Protein AF-A0A4Y2QR03-F1 (afdb_monomer)

Mean predicted aligned error: 8.86 Å

Solvent-accessible surface area (backbone atoms only — not comparable to full-atom values): 18048 Å² total; per-residue (Å²): 128,90,83,72,85,79,83,82,81,79,58,95,87,62,90,73,56,50,50,44,99,86,69,44,72,40,66,36,65,48,98,80,51,28,35,44,67,54,70,58,93,66,17,44,51,80,52,75,34,76,50,61,67,59,94,92,48,97,58,51,39,80,43,74,56,70,44,30,41,63,75,53,29,36,47,72,42,30,38,68,84,68,47,80,48,74,57,88,67,50,72,36,32,39,66,85,72,44,73,48,63,54,64,48,97,84,48,32,34,44,71,56,58,38,98,77,64,19,38,60,53,63,43,94,99,45,67,51,78,76,65,39,30,37,64,80,48,30,38,44,67,46,36,40,54,39,78,96,72,74,33,52,23,44,48,79,47,77,93,41,71,42,27,39,58,86,68,46,66,52,72,44,33,41,64,48,29,24,38,52,78,55,92,40,70,53,96,93,35,77,36,54,73,75,30,34,71,79,48,69,37,33,31,22,73,20,28,32,34,37,47,55,52,96,92,36,80,50,71,75,92,86,50,80,66,80,75,60,79,89,40,52,49,21,25,32,56,44,90,91,67,39,68,54,33,31,32,35,80,47,65,47,85,59,80,48,92,35,68,68,44,63,44,47,28,35,38,69,96,52,90,62,71,44,80,44,71,53,81,67,86,56,62,61,55,53,51,49,50,52,49,52,54,51,54,52,50,52,52,52,58,53,66,76,72,111

pLDDT: mean 88.58, std 15.72, range [25.41, 98.62]

Foldseek 3Di:
DPDDDDDPPDPPPDPFDLADPVRWGHAGADPLGFGAFDDDPQWGDWDWTWDDDDPPDPTTDTDTAATAGSQRWGDFTAGSVRAGDDDALDFTAGPVRAGDFGADPQGFGDFHAHPLRWGRQDDDPDGHAAFTAGPQRFGDFTWDADPVLRFIWGDDHPLQATAGSVRQGDFTAARQLWGDWDQDDDPNDGPCCSGPVPHFTAGQQQWGKFAADPQDGDFDDDDPPGDDPVQFQFFWQGPPPGRGITTGPDGDPDHRPDHHGKGWGAGPPHPDIDIDGRDPPCPVVVVVVVVVVVVVVVVVVVVVVD

Structure (mmCIF, N/CA/C/O backbone):
data_AF-A0A4Y2QR03-F1
#
_entry.id   AF-A0A4Y2QR03-F1
#
loop_
_atom_site.group_PDB
_atom_site.id
_atom_site.type_symbol
_atom_site.label_atom_id
_atom_site.label_alt_id
_atom_site.label_comp_id
_atom_site.label_asym_id
_atom_site.label_entity_id
_atom_site.label_seq_id
_atom_site.pdbx_PDB_ins_code
_atom_site.Cartn_x
_atom_site.Cartn_y
_atom_site.Cartn_z
_atom_site.occupancy
_atom_site.B_iso_or_equiv
_atom_site.auth_seq_id
_atom_site.auth_comp_id
_atom_site.auth_asym_id
_atom_site.auth_atom_id
_atom_site.pdbx_PDB_model_num
ATOM 1 N N . LEU A 1 1 ? 26.608 17.554 -20.739 1.00 29.22 1 LEU A N 1
ATOM 2 C CA . LEU A 1 1 ? 27.515 17.661 -21.901 1.00 29.22 1 LEU A CA 1
ATOM 3 C C . LEU A 1 1 ? 26.697 18.060 -23.122 1.00 29.22 1 LEU A C 1
ATOM 5 O O . LEU A 1 1 ? 25.728 17.373 -23.418 1.00 29.22 1 LEU A O 1
ATOM 9 N N . LYS A 1 2 ? 27.042 19.163 -23.801 1.00 25.41 2 LYS A N 1
ATOM 10 C CA . LYS A 1 2 ? 26.600 19.385 -25.186 1.00 25.41 2 LYS A CA 1
ATOM 11 C C . LYS A 1 2 ? 27.275 18.304 -26.027 1.00 25.41 2 LYS A C 1
ATOM 13 O O . LYS A 1 2 ? 28.499 18.276 -26.083 1.00 25.41 2 LYS A O 1
ATOM 18 N N . VAL A 1 3 ? 26.496 17.385 -26.586 1.00 28.58 3 VAL A N 1
ATOM 19 C CA . VAL A 1 3 ? 27.012 16.393 -27.530 1.00 28.58 3 VAL A CA 1
ATOM 20 C C . VAL A 1 3 ? 26.896 17.017 -28.910 1.00 28.58 3 VAL A C 1
ATOM 22 O O . VAL A 1 3 ? 25.830 17.006 -29.523 1.00 28.58 3 VAL A O 1
ATOM 25 N N . ASP A 1 4 ? 27.995 17.634 -29.335 1.00 29.59 4 ASP A N 1
ATOM 26 C CA . ASP A 1 4 ? 28.210 17.990 -30.727 1.00 29.59 4 ASP A CA 1
ATOM 27 C C . ASP A 1 4 ? 28.240 16.725 -31.593 1.00 29.59 4 ASP A C 1
ATOM 29 O O . ASP A 1 4 ? 28.554 15.618 -31.151 1.00 29.59 4 ASP A O 1
ATOM 33 N N . ASN A 1 5 ? 27.838 16.929 -32.841 1.00 39.22 5 ASN A N 1
ATOM 34 C CA . ASN A 1 5 ? 27.628 15.935 -33.875 1.00 39.22 5 ASN A CA 1
ATOM 35 C C . ASN A 1 5 ? 28.715 14.845 -33.945 1.00 39.22 5 ASN A C 1
ATOM 37 O O . ASN A 1 5 ? 29.879 15.125 -34.205 1.00 39.22 5 ASN A O 1
ATOM 41 N N . ASN A 1 6 ? 28.241 13.597 -33.890 1.00 40.25 6 ASN A N 1
ATOM 42 C CA . ASN A 1 6 ? 28.820 12.427 -34.549 1.00 40.25 6 ASN A CA 1
ATOM 43 C C . ASN A 1 6 ? 30.172 11.901 -34.012 1.00 40.25 6 ASN A C 1
ATOM 45 O O . ASN A 1 6 ? 31.227 12.258 -34.534 1.00 40.25 6 ASN A O 1
ATOM 49 N N . PRO A 1 7 ? 30.163 10.898 -33.115 1.00 32.97 7 PRO A N 1
ATOM 50 C CA . PRO A 1 7 ? 31.187 9.874 -33.106 1.00 32.97 7 PRO A CA 1
ATOM 51 C C . PRO A 1 7 ? 30.660 8.663 -33.880 1.00 32.97 7 PRO A C 1
ATOM 53 O O . PRO A 1 7 ? 29.835 7.886 -33.397 1.00 32.97 7 PRO A O 1
ATOM 56 N N . SER A 1 8 ? 31.161 8.486 -35.101 1.00 32.72 8 SER A N 1
ATOM 57 C CA . SER A 1 8 ? 31.119 7.194 -35.772 1.00 32.72 8 SER A CA 1
ATOM 58 C C . SER A 1 8 ? 31.968 6.209 -34.964 1.00 32.72 8 SER A C 1
ATOM 60 O O . SER A 1 8 ? 33.179 6.110 -35.169 1.00 32.72 8 SER A O 1
ATOM 62 N N . VAL A 1 9 ? 31.344 5.488 -34.033 1.00 32.97 9 VAL A N 1
ATOM 63 C CA . VAL A 1 9 ? 31.950 4.300 -33.429 1.00 32.97 9 VAL A CA 1
ATOM 64 C C . VAL A 1 9 ? 31.977 3.239 -34.524 1.00 32.97 9 VAL A C 1
ATOM 66 O O . VAL A 1 9 ? 30.963 2.644 -34.881 1.00 32.97 9 VAL A O 1
ATOM 69 N N . THR A 1 10 ? 33.137 3.105 -35.157 1.00 31.66 10 THR A N 1
ATOM 70 C CA . THR A 1 10 ? 33.392 2.146 -36.227 1.00 31.66 10 THR A CA 1
ATOM 71 C C . THR A 1 10 ? 33.944 0.866 -35.614 1.00 31.66 10 THR A C 1
ATOM 73 O O . THR A 1 10 ? 35.150 0.701 -35.490 1.00 31.66 10 THR A O 1
ATOM 76 N N . ASP A 1 11 ? 33.045 -0.057 -35.270 1.00 33.16 11 ASP A N 1
ATOM 77 C CA . ASP A 1 11 ? 33.346 -1.485 -35.359 1.00 33.16 11 ASP A CA 1
ATOM 78 C C . ASP A 1 11 ? 32.823 -1.978 -36.719 1.00 33.16 11 ASP A C 1
ATOM 80 O O . ASP A 1 11 ? 31.629 -1.919 -37.031 1.00 33.16 11 ASP A O 1
ATOM 84 N N . SER A 1 12 ? 33.742 -2.355 -37.604 1.00 35.22 12 SER A N 1
ATOM 85 C CA . SER A 1 12 ? 33.542 -2.464 -39.056 1.00 35.22 12 SER A CA 1
ATOM 86 C C . SER A 1 12 ? 32.789 -3.721 -39.514 1.00 35.22 12 SER A C 1
ATOM 88 O O . SER A 1 12 ? 32.805 -4.045 -40.702 1.00 35.22 12 SER A O 1
ATOM 90 N N . LYS A 1 13 ? 32.078 -4.412 -38.611 1.00 34.03 13 LYS A N 1
ATOM 91 C CA . LYS A 1 13 ? 31.248 -5.585 -38.947 1.00 34.03 13 LYS A CA 1
ATOM 92 C C . LYS A 1 13 ? 29.775 -5.505 -38.545 1.00 34.03 13 LYS A C 1
ATOM 94 O O . LYS A 1 13 ? 29.028 -6.407 -38.901 1.00 34.03 13 LYS A O 1
ATOM 99 N N . ASN A 1 14 ? 29.324 -4.431 -37.898 1.00 38.53 14 ASN A N 1
ATOM 100 C CA . ASN A 1 14 ? 27.899 -4.208 -37.642 1.00 38.53 14 ASN A CA 1
ATOM 101 C C . ASN A 1 14 ? 27.627 -2.704 -37.498 1.00 38.53 14 ASN A C 1
ATOM 103 O O . ASN A 1 14 ? 27.714 -2.149 -36.406 1.00 38.53 14 ASN A O 1
ATOM 107 N N . LYS A 1 15 ? 27.287 -2.018 -38.600 1.00 44.84 15 LYS A N 1
ATOM 108 C CA . LYS A 1 15 ? 26.722 -0.659 -38.525 1.00 44.84 15 LYS A CA 1
ATOM 109 C C . LYS A 1 15 ? 25.324 -0.756 -37.913 1.00 44.84 15 LYS A C 1
ATOM 111 O O . LYS A 1 15 ? 24.338 -0.917 -38.624 1.00 44.84 15 LYS A O 1
ATOM 116 N N . GLN A 1 16 ? 25.252 -0.696 -36.591 1.00 59.12 16 GLN A N 1
ATOM 117 C CA . GLN A 1 16 ? 23.996 -0.669 -35.852 1.00 59.12 16 GLN A CA 1
ATOM 118 C C . GLN A 1 16 ? 23.416 0.744 -35.965 1.00 59.12 16 GLN A C 1
ATOM 120 O O . GLN A 1 16 ? 23.940 1.693 -35.383 1.00 59.12 16 GLN A O 1
ATOM 125 N N . SER A 1 17 ? 22.379 0.908 -36.788 1.00 62.09 17 SER A N 1
ATOM 126 C CA . SER A 1 17 ? 21.668 2.183 -36.896 1.00 62.09 17 SER A CA 1
ATOM 127 C C . SER A 1 17 ? 20.813 2.385 -35.648 1.00 62.09 17 SER A C 1
ATOM 129 O O . SER A 1 17 ? 19.925 1.586 -35.374 1.00 62.09 17 SER A O 1
ATOM 131 N N . VAL A 1 18 ? 21.048 3.477 -34.919 1.00 74.69 18 VAL A N 1
ATOM 132 C CA . VAL A 1 18 ? 20.146 3.977 -33.861 1.00 74.69 18 VAL A CA 1
ATOM 133 C C . VAL A 1 18 ? 18.965 4.766 -34.429 1.00 74.69 18 VAL A C 1
ATOM 135 O O . VAL A 1 18 ? 18.239 5.408 -33.680 1.00 74.69 18 VAL A O 1
ATOM 138 N N . TYR A 1 19 ? 18.785 4.762 -35.751 1.00 78.00 19 TYR A N 1
ATOM 139 C CA . TYR A 1 19 ? 17.659 5.385 -36.436 1.00 78.00 19 TYR A CA 1
ATOM 140 C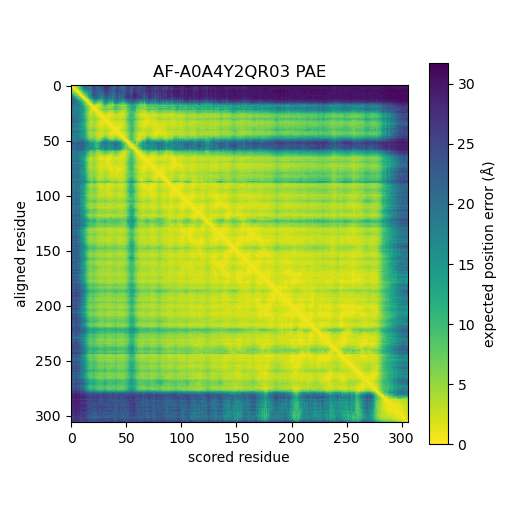 C . TYR A 1 19 ? 16.815 4.317 -37.124 1.00 78.00 19 TYR A C 1
ATOM 142 O O . TYR A 1 19 ? 17.350 3.484 -37.863 1.00 78.00 19 TYR A O 1
ATOM 150 N N . GLY A 1 20 ? 15.509 4.358 -36.869 1.00 70.88 20 GLY A N 1
ATOM 151 C CA . GLY A 1 20 ? 14.521 3.508 -37.518 1.00 70.88 20 GLY A CA 1
ATOM 152 C C . GLY A 1 20 ? 14.208 3.969 -38.947 1.00 70.88 20 GLY A C 1
ATOM 153 O O . GLY A 1 20 ? 14.695 5.015 -39.387 1.00 70.88 20 GLY A O 1
ATOM 154 N N . PRO A 1 21 ? 13.368 3.218 -39.684 1.00 73.56 21 PRO A N 1
ATOM 155 C CA . PRO A 1 21 ? 12.983 3.551 -41.059 1.00 73.56 21 PRO A CA 1
ATOM 156 C C . PRO A 1 21 ? 12.288 4.912 -41.207 1.00 73.56 21 PRO A C 1
ATOM 158 O O . PRO A 1 21 ? 12.338 5.515 -42.274 1.00 73.56 21 PRO A O 1
ATOM 161 N N . ASP A 1 22 ? 11.658 5.410 -40.141 1.00 73.50 22 ASP A N 1
ATOM 162 C CA . ASP A 1 22 ? 11.019 6.728 -40.091 1.00 73.50 22 ASP A CA 1
ATOM 163 C C . ASP A 1 22 ? 11.998 7.868 -39.742 1.00 73.50 22 ASP A C 1
ATOM 165 O O . ASP A 1 22 ? 11.583 9.010 -39.542 1.00 73.50 22 ASP A O 1
ATOM 169 N N . GLY A 1 23 ? 13.297 7.564 -39.644 1.00 75.25 23 GLY A N 1
ATOM 170 C CA . GLY A 1 23 ? 14.347 8.512 -39.286 1.00 75.25 23 GLY A CA 1
ATOM 171 C C . GLY A 1 23 ? 14.363 8.900 -37.806 1.00 75.25 23 GLY A C 1
ATOM 172 O O . GLY A 1 23 ? 15.161 9.757 -37.421 1.00 75.25 23 GLY A O 1
ATOM 173 N N . LYS A 1 24 ? 13.521 8.297 -36.954 1.00 78.50 24 LYS A N 1
ATOM 174 C CA . LYS A 1 24 ? 13.534 8.559 -35.511 1.00 78.50 24 LYS A CA 1
ATOM 175 C C . LYS A 1 24 ? 14.529 7.670 -34.795 1.00 78.50 24 LYS A C 1
ATOM 177 O O . LYS A 1 24 ? 14.832 6.559 -35.223 1.00 78.50 24 LYS A O 1
ATOM 182 N N . ARG A 1 25 ? 15.016 8.167 -33.658 1.00 81.62 25 ARG A N 1
ATOM 183 C CA . ARG A 1 25 ? 15.886 7.390 -32.782 1.00 81.62 25 ARG A CA 1
ATOM 184 C C . ARG A 1 25 ? 15.143 6.174 -32.234 1.00 81.62 25 ARG A C 1
ATOM 186 O O . ARG A 1 25 ? 14.069 6.321 -31.656 1.00 81.62 25 ARG A O 1
ATOM 193 N N . THR A 1 26 ? 15.740 5.000 -32.384 1.00 86.12 26 THR A N 1
ATOM 194 C CA . THR A 1 26 ? 15.226 3.730 -31.871 1.00 86.12 26 THR A CA 1
ATOM 195 C C . THR A 1 26 ? 16.370 2.861 -31.362 1.00 86.12 26 THR A C 1
ATOM 197 O O . THR A 1 26 ? 17.526 3.061 -31.744 1.00 86.12 26 THR A O 1
ATOM 200 N N . TYR A 1 27 ? 16.058 1.906 -30.486 1.00 91.25 27 TYR A N 1
ATOM 201 C CA . TYR A 1 27 ? 17.036 0.894 -30.113 1.00 91.25 27 TYR A CA 1
ATOM 202 C C . TYR A 1 27 ? 17.358 0.014 -31.327 1.00 91.25 27 TYR A C 1
ATOM 204 O O . TYR A 1 27 ? 16.459 -0.284 -32.120 1.00 91.25 27 TYR A O 1
ATOM 212 N N . PRO A 1 28 ? 18.619 -0.414 -31.489 1.00 91.25 28 PRO A N 1
ATOM 213 C CA . PRO A 1 28 ? 18.965 -1.429 -32.470 1.00 91.25 28 PRO A CA 1
ATOM 214 C C . PRO A 1 28 ? 18.156 -2.715 -32.259 1.00 91.25 28 PRO A C 1
ATOM 216 O O . PRO A 1 28 ? 17.825 -3.067 -31.127 1.00 91.25 28 PRO A O 1
ATOM 219 N N . GLN A 1 29 ? 17.879 -3.427 -33.352 1.00 91.88 29 GLN A N 1
ATOM 220 C CA . GLN A 1 29 ? 17.079 -4.651 -33.350 1.00 91.88 29 GLN A CA 1
ATOM 221 C C . GLN A 1 29 ? 17.886 -5.855 -33.831 1.00 91.88 29 GLN A C 1
ATOM 223 O O . GLN A 1 29 ? 18.712 -5.757 -34.743 1.00 91.88 29 GLN A O 1
ATOM 228 N N . LYS A 1 30 ? 17.634 -7.010 -33.219 1.00 90.44 30 LYS A N 1
ATOM 229 C CA . LYS A 1 30 ? 18.114 -8.317 -33.679 1.00 90.44 30 LYS A CA 1
ATOM 230 C C . LYS A 1 30 ? 17.241 -8.830 -34.829 1.00 90.44 30 LYS A C 1
ATOM 232 O O . LYS A 1 30 ? 16.147 -8.332 -35.078 1.00 90.44 30 LYS A O 1
ATOM 237 N N . SER A 1 31 ? 17.693 -9.887 -35.507 1.00 91.56 31 SER A N 1
ATOM 238 C CA . SER A 1 31 ? 16.947 -10.514 -36.612 1.00 91.56 31 SER A CA 1
ATOM 239 C C . SER A 1 31 ? 15.593 -11.103 -36.205 1.00 91.56 31 SER A C 1
ATOM 241 O O . SER A 1 31 ? 14.731 -11.278 -37.060 1.00 91.56 31 SER A O 1
ATOM 243 N N . ASN A 1 32 ? 15.403 -11.413 -34.921 1.00 90.62 32 ASN A N 1
ATOM 244 C CA . ASN A 1 32 ? 14.138 -11.894 -34.369 1.00 90.62 32 ASN A CA 1
ATOM 245 C C . ASN A 1 32 ? 13.180 -10.761 -33.957 1.00 90.62 32 ASN A C 1
ATOM 247 O O . ASN A 1 32 ? 12.082 -11.063 -33.507 1.00 90.62 32 ASN A O 1
ATOM 251 N N . GLY A 1 33 ? 13.577 -9.493 -34.107 1.00 91.44 33 GLY A N 1
ATOM 252 C CA . GLY A 1 33 ? 12.765 -8.328 -33.751 1.00 91.44 33 GLY A CA 1
ATOM 253 C C . GLY A 1 33 ? 13.016 -7.764 -32.351 1.00 91.44 33 GLY A C 1
ATOM 254 O O . GLY A 1 33 ? 12.543 -6.667 -32.077 1.00 91.44 33 GLY A O 1
ATOM 255 N N . ASP A 1 34 ? 13.789 -8.443 -31.495 1.00 93.88 34 ASP A N 1
ATOM 256 C CA . ASP A 1 34 ? 14.112 -7.914 -30.166 1.00 93.88 34 ASP A CA 1
ATOM 257 C C . ASP A 1 34 ? 14.961 -6.647 -30.285 1.00 93.88 34 ASP A C 1
ATOM 259 O O . ASP A 1 34 ? 16.031 -6.659 -30.909 1.00 93.88 34 ASP A O 1
ATOM 263 N N . GLU A 1 35 ? 14.541 -5.580 -29.617 1.00 94.88 35 GLU A N 1
ATOM 264 C CA . GLU A 1 35 ? 15.412 -4.452 -29.336 1.00 94.88 35 GLU A CA 1
ATOM 265 C C . GLU A 1 35 ? 16.472 -4.843 -28.298 1.00 94.88 35 GLU A C 1
ATOM 267 O O . GLU A 1 35 ? 16.310 -5.774 -27.505 1.00 94.88 35 GLU A O 1
ATOM 272 N N . TYR A 1 36 ? 17.589 -4.124 -28.285 1.00 93.69 36 TYR A N 1
ATOM 273 C CA . TYR A 1 36 ? 18.582 -4.258 -27.226 1.00 93.69 36 TYR A CA 1
ATOM 274 C C . TYR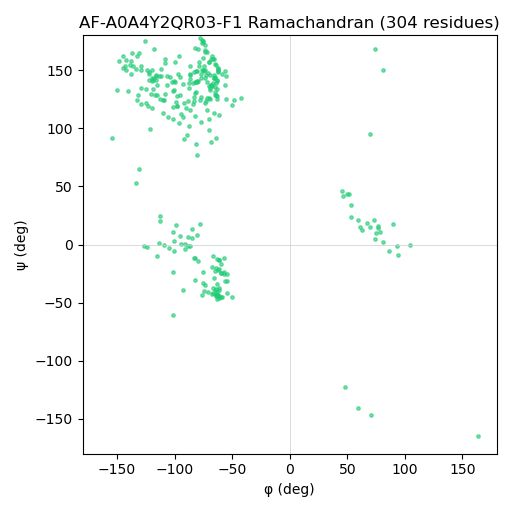 A 1 36 ? 19.241 -2.925 -26.898 1.00 93.69 36 TYR A C 1
ATOM 276 O O . TYR A 1 36 ? 19.367 -2.028 -27.735 1.00 93.69 36 TYR A O 1
ATOM 284 N N . TYR A 1 37 ? 19.683 -2.810 -25.649 1.00 94.38 37 TYR A N 1
ATOM 285 C CA . TYR A 1 37 ? 20.436 -1.657 -25.191 1.00 94.38 37 TYR A CA 1
ATOM 286 C C . TYR A 1 37 ? 21.831 -1.640 -25.810 1.00 94.38 37 TYR A C 1
ATOM 288 O O . TYR A 1 37 ? 22.530 -2.654 -25.854 1.00 94.38 37 TYR A O 1
ATOM 296 N N . LEU A 1 38 ? 22.257 -0.460 -26.256 1.00 92.44 38 LEU A N 1
ATOM 297 C CA . LEU A 1 38 ? 23.672 -0.217 -26.499 1.00 92.44 38 LEU A CA 1
ATOM 298 C C . LEU A 1 38 ? 24.407 -0.189 -25.164 1.00 92.44 38 LEU A C 1
ATOM 300 O O . LEU A 1 38 ? 23.862 0.303 -24.175 1.00 92.44 38 LEU A O 1
ATOM 304 N N . GLN A 1 39 ? 25.647 -0.671 -25.162 1.00 92.44 39 GLN A N 1
ATOM 305 C CA . GLN A 1 39 ? 26.481 -0.674 -23.970 1.00 92.44 39 GLN A CA 1
ATOM 306 C C . GLN A 1 39 ? 27.581 0.378 -24.044 1.00 92.44 39 GLN A C 1
ATOM 308 O O . GLN A 1 39 ? 28.247 0.528 -25.069 1.00 92.44 39 GLN A O 1
ATOM 313 N N . PHE A 1 40 ? 27.791 1.082 -22.937 1.00 91.88 40 PHE A N 1
ATOM 314 C CA . PHE A 1 40 ? 28.909 1.994 -22.738 1.00 91.88 40 PHE A CA 1
ATOM 315 C C . PHE A 1 40 ? 29.526 1.714 -21.369 1.00 91.88 40 PHE A C 1
ATOM 317 O O . PHE A 1 40 ? 28.816 1.696 -20.370 1.00 91.88 40 PHE A O 1
ATOM 324 N N . GLU A 1 41 ? 30.831 1.431 -21.337 1.00 93.06 41 GLU A N 1
ATOM 325 C CA . GLU A 1 41 ? 31.556 1.061 -20.106 1.00 93.06 41 GLU A CA 1
ATOM 326 C C . GLU A 1 41 ? 30.910 -0.107 -19.330 1.00 93.06 41 GLU A C 1
ATOM 328 O O . GLU A 1 41 ? 30.962 -0.183 -18.106 1.00 93.06 41 GLU A O 1
ATOM 333 N N . GLY A 1 42 ? 30.307 -1.049 -20.064 1.00 90.94 42 GLY A N 1
ATOM 334 C CA . GLY A 1 42 ? 29.627 -2.213 -19.492 1.00 90.94 42 GLY A CA 1
ATOM 335 C C . GLY A 1 42 ? 28.210 -1.940 -18.985 1.00 90.94 42 GLY A C 1
ATOM 336 O O . GLY A 1 42 ? 27.582 -2.861 -18.475 1.00 90.94 42 GLY A O 1
ATOM 337 N N . GLU A 1 43 ? 27.688 -0.722 -19.140 1.00 94.62 43 GLU A N 1
ATOM 338 C CA . GLU A 1 43 ? 26.312 -0.382 -18.776 1.00 94.62 43 GLU A CA 1
ATOM 339 C C . GLU A 1 43 ? 25.400 -0.272 -19.988 1.00 94.62 43 GLU A C 1
ATOM 341 O O . GLU A 1 43 ? 25.782 0.298 -21.009 1.00 94.62 43 GLU A O 1
ATOM 346 N N . ASP A 1 44 ? 24.150 -0.691 -19.827 1.00 95.06 44 ASP A N 1
ATOM 347 C CA . ASP A 1 44 ? 23.094 -0.422 -20.790 1.00 95.06 44 ASP A CA 1
ATOM 348 C C . ASP A 1 44 ? 22.729 1.077 -20.784 1.00 95.06 44 ASP A C 1
ATOM 350 O O . ASP A 1 44 ? 22.521 1.711 -19.733 1.00 95.06 44 ASP A O 1
ATOM 354 N N . VAL A 1 45 ? 22.644 1.650 -21.986 1.00 91.44 45 VAL A N 1
ATOM 355 C CA . VAL A 1 45 ? 22.348 3.064 -22.230 1.00 91.44 45 VAL A CA 1
ATOM 356 C C . VAL A 1 45 ? 20.867 3.243 -22.547 1.00 91.44 45 VAL A C 1
ATOM 358 O O . VAL A 1 45 ? 20.369 2.737 -23.552 1.00 91.44 45 VAL A O 1
ATOM 361 N N . ILE A 1 46 ? 20.176 4.025 -21.716 1.00 91.50 46 ILE A N 1
ATOM 362 C CA . ILE A 1 46 ? 18.787 4.428 -21.963 1.00 91.50 46 ILE A CA 1
ATOM 363 C C . ILE A 1 46 ? 18.748 5.406 -23.137 1.00 91.50 46 ILE A C 1
ATOM 365 O O . ILE A 1 46 ? 19.405 6.448 -23.125 1.00 91.50 46 ILE A O 1
ATOM 369 N N . LEU A 1 47 ? 17.933 5.084 -24.136 1.00 87.25 47 LEU A N 1
ATOM 370 C CA . LEU A 1 47 ? 17.675 5.932 -25.283 1.00 87.25 47 LEU A CA 1
ATOM 371 C C . LEU A 1 47 ? 16.807 7.127 -24.887 1.00 87.25 47 LEU A C 1
ATOM 373 O O . LEU A 1 47 ? 15.677 6.985 -24.415 1.00 87.25 47 LEU A O 1
ATOM 377 N N . GLU A 1 48 ? 17.330 8.316 -25.167 1.00 86.06 48 GLU A N 1
ATOM 378 C CA . GLU A 1 48 ? 16.586 9.567 -25.118 1.00 86.06 48 GLU A CA 1
ATOM 379 C C . GLU A 1 48 ? 16.126 9.935 -26.534 1.00 86.06 48 GLU A C 1
ATOM 381 O O . GLU A 1 48 ? 16.929 10.132 -27.457 1.00 86.06 48 GLU A O 1
ATOM 386 N N . THR A 1 49 ? 14.812 10.018 -26.701 1.00 75.38 49 THR A N 1
ATOM 387 C CA . THR A 1 49 ? 14.152 10.459 -27.930 1.00 75.38 49 THR A CA 1
ATOM 388 C C . THR A 1 49 ? 13.544 11.843 -27.723 1.00 75.38 49 THR A C 1
ATOM 390 O O . THR A 1 49 ? 13.338 12.284 -26.595 1.00 75.38 49 THR A O 1
ATOM 393 N N . THR A 1 50 ? 13.273 12.560 -28.807 1.00 73.19 50 THR A N 1
ATOM 394 C CA . THR A 1 50 ? 12.571 13.848 -28.769 1.00 73.19 50 THR A CA 1
ATOM 395 C C . THR A 1 50 ? 11.182 13.675 -29.366 1.00 73.19 50 THR A C 1
ATOM 397 O O . THR A 1 50 ? 11.063 13.227 -30.508 1.00 73.19 50 THR A O 1
ATOM 400 N N . GLN A 1 51 ? 10.144 14.039 -28.616 1.00 69.19 51 GLN A N 1
ATOM 401 C CA . GLN A 1 51 ? 8.756 14.040 -29.072 1.00 69.19 51 GLN A CA 1
ATOM 402 C C . GLN A 1 51 ? 8.248 15.487 -29.143 1.00 69.19 51 GLN A C 1
ATOM 404 O O . GLN A 1 51 ? 8.301 16.213 -28.153 1.00 69.19 51 GLN A O 1
ATOM 409 N N . GLY A 1 52 ? 7.745 15.890 -30.315 1.00 57.94 52 GLY A N 1
ATOM 410 C CA . GLY A 1 52 ? 7.237 17.245 -30.567 1.00 57.94 52 GLY A CA 1
ATOM 411 C C . GLY A 1 52 ? 8.325 18.287 -30.874 1.00 57.94 52 GLY A C 1
ATOM 412 O O . GLY A 1 52 ? 9.463 18.177 -30.421 1.00 57.94 52 GLY A O 1
ATOM 413 N N . GLY A 1 53 ? 7.953 19.296 -31.671 1.00 56.38 53 GLY A N 1
ATOM 414 C CA . GLY A 1 53 ? 8.784 20.458 -32.006 1.00 56.38 53 GLY A CA 1
ATOM 415 C C . GLY A 1 53 ? 9.935 20.210 -32.994 1.00 56.38 53 GLY A C 1
ATOM 416 O O . GLY A 1 53 ? 10.294 19.083 -33.326 1.00 56.38 53 GLY A O 1
ATOM 417 N N . VAL A 1 54 ? 10.528 21.307 -33.471 1.00 57.56 54 VAL A N 1
ATOM 418 C CA . VAL A 1 54 ? 11.824 21.306 -34.171 1.00 57.56 54 VAL A CA 1
ATOM 419 C C . VAL A 1 54 ? 12.919 21.426 -33.111 1.00 57.56 54 VAL A C 1
ATOM 421 O O . VAL A 1 54 ? 12.803 22.253 -32.202 1.00 57.56 54 VAL A O 1
ATOM 424 N N . VAL A 1 55 ? 13.979 20.617 -33.211 1.00 53.12 55 VAL A N 1
ATOM 425 C CA . VAL A 1 55 ? 15.135 20.662 -32.296 1.00 53.12 55 VAL A CA 1
ATOM 426 C C . VAL A 1 55 ? 15.646 22.106 -32.179 1.00 53.12 55 VAL A C 1
ATOM 428 O O . VAL A 1 55 ? 16.014 22.711 -33.181 1.00 53.12 55 VAL A O 1
ATOM 431 N N . GLY A 1 56 ? 15.638 22.669 -30.963 1.00 57.31 56 GLY A N 1
ATOM 432 C CA . GLY A 1 56 ? 16.007 24.070 -30.696 1.00 57.31 56 GLY A CA 1
ATOM 433 C C . GLY A 1 56 ? 14.835 25.025 -30.419 1.00 57.31 56 GLY A C 1
ATOM 434 O O . GLY A 1 56 ? 15.065 26.201 -30.144 1.00 57.31 56 GLY A O 1
ATOM 435 N N . THR A 1 57 ? 13.592 24.536 -30.443 1.00 59.47 57 THR A N 1
ATOM 436 C CA . THR A 1 57 ? 12.398 25.278 -29.991 1.00 59.47 57 THR A CA 1
ATOM 437 C C . THR A 1 57 ? 12.026 24.920 -28.544 1.00 59.47 57 THR A C 1
ATOM 439 O O . THR A 1 57 ? 12.477 23.905 -28.016 1.00 59.47 57 THR A O 1
ATOM 442 N N . ARG A 1 58 ? 11.216 25.758 -27.875 1.00 62.91 58 ARG A N 1
ATOM 443 C CA . ARG A 1 58 ? 10.787 25.550 -26.472 1.00 62.91 58 ARG A CA 1
ATOM 444 C C . ARG A 1 58 ? 9.867 24.333 -26.268 1.00 62.91 58 ARG A C 1
ATOM 446 O O . ARG A 1 58 ? 9.653 23.952 -25.124 1.00 62.91 58 ARG A O 1
ATOM 453 N N . ASP A 1 59 ? 9.389 23.710 -27.345 1.00 67.12 59 ASP A N 1
ATOM 454 C CA . ASP A 1 59 ? 8.351 22.669 -27.308 1.00 67.12 59 ASP A CA 1
ATOM 455 C C . ASP A 1 59 ? 8.896 21.235 -27.448 1.00 67.12 59 ASP A C 1
ATOM 457 O O . ASP A 1 59 ? 8.133 20.291 -27.649 1.00 67.12 59 ASP A O 1
ATOM 461 N N . VAL A 1 60 ? 10.219 21.047 -27.368 1.00 69.62 60 VAL A N 1
ATOM 462 C CA . VAL A 1 60 ? 10.837 19.718 -27.490 1.00 69.62 60 VAL A CA 1
ATOM 463 C C . VAL A 1 60 ? 10.784 18.986 -26.151 1.00 69.62 60 VAL A C 1
ATOM 465 O O . VAL A 1 60 ? 11.505 19.333 -25.214 1.00 69.62 60 VAL A O 1
ATOM 468 N N . LYS A 1 61 ? 9.971 17.928 -26.069 1.00 77.31 61 LYS A N 1
ATOM 469 C CA . LYS A 1 61 ? 9.941 17.028 -24.911 1.00 77.31 61 LYS A CA 1
ATOM 470 C C . LYS A 1 61 ? 10.963 15.911 -25.104 1.00 77.31 61 LYS A C 1
ATOM 472 O O . LYS A 1 61 ? 10.900 15.173 -26.088 1.00 77.31 61 LYS A O 1
ATOM 477 N N . ILE A 1 62 ? 11.894 15.765 -24.162 1.00 77.25 62 ILE A N 1
ATOM 478 C CA . ILE A 1 62 ? 12.768 14.587 -24.102 1.00 77.25 62 ILE A CA 1
ATOM 479 C C . ILE A 1 62 ? 11.963 13.436 -23.500 1.00 77.25 62 ILE A C 1
ATOM 481 O O . ILE A 1 62 ? 11.408 13.562 -22.409 1.00 77.25 62 ILE A O 1
ATOM 485 N N . VAL A 1 63 ? 11.899 12.322 -24.219 1.00 82.88 63 VAL A N 1
ATOM 486 C CA . VAL A 1 63 ? 11.194 11.107 -23.821 1.00 82.88 63 VAL A CA 1
ATOM 487 C C . VAL A 1 63 ? 12.197 9.970 -23.747 1.00 82.88 63 VAL A C 1
ATOM 489 O O . VAL A 1 63 ? 12.827 9.598 -24.741 1.00 82.88 63 VAL A O 1
ATOM 492 N N . LYS A 1 64 ? 12.343 9.429 -22.544 1.00 89.38 64 LYS A N 1
ATOM 493 C CA . LYS A 1 64 ? 13.089 8.202 -22.278 1.00 89.38 64 LYS A CA 1
ATOM 494 C C . LYS A 1 64 ? 12.134 7.032 -22.454 1.00 89.38 64 LYS A C 1
ATOM 496 O O . LYS A 1 64 ? 10.990 7.129 -22.020 1.00 89.38 64 LYS A O 1
ATOM 501 N N . ARG A 1 65 ? 12.594 5.944 -23.066 1.00 90.12 65 ARG A N 1
ATOM 502 C CA . ARG A 1 65 ? 11.817 4.700 -23.149 1.00 90.12 65 ARG A CA 1
ATOM 503 C C . ARG A 1 65 ? 12.701 3.490 -22.921 1.00 90.12 65 ARG A C 1
ATOM 505 O O . ARG A 1 65 ? 13.901 3.548 -23.198 1.00 90.12 65 ARG A O 1
ATOM 512 N N . TYR A 1 66 ? 12.107 2.401 -22.464 1.00 95.00 66 TYR A N 1
ATOM 513 C CA . TYR A 1 66 ? 12.784 1.117 -22.379 1.00 95.00 66 TYR A CA 1
ATOM 514 C C . TYR A 1 66 ? 12.837 0.432 -23.754 1.00 95.00 66 TYR A C 1
ATOM 516 O O . TYR A 1 66 ? 12.086 0.781 -24.674 1.00 95.00 66 TYR A O 1
ATOM 524 N N . ALA A 1 67 ? 13.800 -0.474 -23.917 1.00 95.12 67 ALA A N 1
ATOM 525 C CA . ALA A 1 67 ? 13.880 -1.374 -25.060 1.00 95.12 67 ALA A CA 1
ATOM 526 C C . ALA A 1 67 ? 12.812 -2.467 -24.932 1.00 95.12 67 ALA A C 1
ATOM 528 O O . ALA A 1 67 ? 12.441 -2.835 -23.815 1.00 95.12 67 ALA A O 1
ATOM 529 N N . LYS A 1 68 ? 12.337 -2.969 -26.072 1.00 96.31 68 LYS A N 1
ATOM 530 C CA . LYS A 1 68 ? 11.271 -3.968 -26.164 1.00 96.31 68 LYS A CA 1
ATOM 531 C C . LYS A 1 68 ? 11.720 -5.287 -26.776 1.00 96.31 68 LYS A C 1
ATOM 533 O O . LYS A 1 68 ? 12.555 -5.307 -27.675 1.00 96.31 68 LYS A O 1
ATOM 538 N N . ASP A 1 69 ? 11.153 -6.392 -26.316 1.00 96.31 69 ASP A N 1
ATOM 539 C CA . ASP A 1 69 ? 11.292 -7.680 -26.994 1.00 96.31 69 ASP A CA 1
ATOM 540 C C . ASP A 1 69 ? 10.395 -7.760 -28.247 1.00 96.31 69 ASP A C 1
ATOM 542 O O . ASP A 1 69 ? 9.578 -6.877 -28.521 1.00 96.31 69 ASP A O 1
ATOM 546 N N . ALA A 1 70 ? 10.529 -8.832 -29.028 1.00 95.69 70 ALA A N 1
ATOM 547 C CA . ALA A 1 70 ? 9.709 -9.069 -30.217 1.00 95.69 70 ALA A CA 1
ATOM 548 C C . ALA A 1 70 ? 8.204 -9.245 -29.920 1.00 95.69 70 ALA A C 1
ATOM 550 O O . ALA A 1 70 ? 7.392 -9.241 -30.845 1.00 95.69 70 ALA A O 1
ATOM 551 N N . SER A 1 71 ? 7.831 -9.421 -28.649 1.00 96.69 71 SER A N 1
ATOM 552 C CA . SER A 1 71 ? 6.443 -9.482 -28.186 1.00 96.69 71 SER A CA 1
ATOM 553 C C . SER A 1 71 ? 5.934 -8.129 -27.676 1.00 96.69 71 SER A C 1
ATOM 555 O O . SER A 1 71 ? 4.824 -8.083 -27.165 1.00 96.69 71 SER A O 1
ATOM 557 N N . ASP A 1 72 ? 6.702 -7.046 -27.842 1.00 96.06 72 ASP A N 1
ATOM 558 C CA . ASP A 1 72 ? 6.415 -5.677 -27.387 1.00 96.06 72 ASP A CA 1
ATOM 559 C C . ASP A 1 72 ? 6.464 -5.474 -25.859 1.00 96.06 72 ASP A C 1
ATOM 561 O O . ASP A 1 72 ? 6.021 -4.436 -25.368 1.00 96.06 72 ASP A O 1
ATOM 565 N N . ASN A 1 73 ? 7.041 -6.410 -25.094 1.00 96.69 73 ASN A N 1
ATOM 566 C CA . ASN A 1 73 ? 7.276 -6.198 -23.664 1.00 96.69 73 ASN A CA 1
ATOM 567 C C . ASN A 1 73 ? 8.552 -5.384 -23.457 1.00 96.69 73 ASN A C 1
ATOM 569 O O . ASN A 1 73 ? 9.612 -5.716 -23.992 1.00 96.69 73 ASN A O 1
ATOM 573 N N . GLU A 1 74 ? 8.476 -4.345 -22.636 1.00 96.00 74 GLU A N 1
ATOM 574 C CA . GLU A 1 74 ? 9.642 -3.586 -22.213 1.00 96.00 74 GLU A CA 1
ATOM 575 C C . GLU A 1 74 ? 10.466 -4.352 -21.174 1.00 96.00 74 GLU A C 1
ATOM 577 O O . GLU A 1 74 ? 9.944 -5.115 -20.364 1.00 96.00 74 GLU A O 1
ATOM 582 N N . PHE A 1 75 ? 11.774 -4.114 -21.147 1.00 95.88 75 PHE A N 1
ATOM 583 C CA . PHE A 1 75 ? 12.646 -4.696 -20.131 1.00 95.88 75 PHE A CA 1
ATOM 584 C C . PHE A 1 75 ? 13.655 -3.683 -19.606 1.00 95.88 75 PHE A C 1
ATOM 586 O O . PHE A 1 75 ? 14.130 -2.810 -20.332 1.00 95.88 75 PHE A O 1
ATOM 593 N N . TYR A 1 76 ? 14.003 -3.800 -18.325 1.00 96.38 76 TYR A N 1
ATOM 594 C CA . TYR A 1 76 ? 14.904 -2.858 -17.671 1.00 96.38 76 TYR A CA 1
ATOM 595 C C . TYR A 1 76 ? 16.347 -2.950 -18.207 1.00 96.38 76 TYR A C 1
ATOM 597 O O . TYR A 1 76 ? 16.865 -4.060 -18.372 1.00 96.38 76 TYR A O 1
ATOM 605 N N . PRO A 1 77 ? 17.023 -1.807 -18.433 1.00 95.69 77 PRO A N 1
ATOM 606 C CA . PRO A 1 77 ? 18.456 -1.760 -18.699 1.00 95.69 77 PRO A CA 1
ATOM 607 C C . PRO A 1 77 ? 19.234 -2.196 -17.462 1.00 95.69 77 PRO A C 1
ATOM 609 O O . PRO A 1 77 ? 18.725 -2.124 -16.346 1.00 95.69 77 PRO A O 1
ATOM 612 N N . LYS A 1 78 ? 20.485 -2.609 -17.641 1.00 94.81 78 LYS A N 1
ATOM 613 C CA . LYS A 1 78 ? 21.380 -3.027 -16.560 1.00 94.81 78 LYS A CA 1
ATOM 614 C C . LYS A 1 78 ? 22.567 -2.082 -16.368 1.00 94.81 78 LYS A C 1
ATOM 616 O O . LYS A 1 78 ? 23.092 -1.515 -17.322 1.00 94.81 78 LYS A O 1
ATOM 621 N N . ASP A 1 79 ? 22.996 -1.905 -15.122 1.00 93.31 79 ASP A N 1
ATOM 622 C CA . ASP A 1 79 ? 24.277 -1.271 -14.789 1.00 93.31 79 ASP A CA 1
ATOM 623 C C . ASP A 1 79 ? 25.462 -2.218 -15.062 1.00 93.31 79 ASP A C 1
ATOM 625 O O . ASP A 1 79 ? 25.276 -3.396 -15.376 1.00 93.31 79 ASP A O 1
ATOM 629 N N . ALA A 1 80 ? 26.696 -1.729 -14.891 1.00 93.62 80 ALA A N 1
ATOM 630 C CA . ALA A 1 80 ? 27.915 -2.522 -15.102 1.00 93.62 80 ALA A CA 1
ATOM 631 C C . ALA A 1 80 ? 28.031 -3.744 -14.169 1.00 93.62 80 ALA A C 1
ATOM 633 O O . ALA A 1 80 ? 28.866 -4.624 -14.375 1.00 93.62 80 ALA A O 1
ATOM 634 N N . ARG A 1 81 ? 27.209 -3.805 -13.116 1.00 91.62 81 ARG A N 1
ATOM 635 C CA . ARG A 1 81 ? 27.133 -4.908 -12.149 1.00 91.62 81 ARG A CA 1
ATOM 636 C C . ARG A 1 81 ? 25.945 -5.836 -12.429 1.00 91.62 81 ARG A C 1
ATOM 638 O O . ARG A 1 81 ? 25.723 -6.781 -11.667 1.00 91.62 81 ARG A O 1
ATOM 645 N N . GLY A 1 82 ? 25.193 -5.583 -13.499 1.00 89.25 82 GLY A N 1
ATOM 646 C CA . GLY A 1 82 ? 24.023 -6.349 -13.903 1.00 89.25 82 GLY A CA 1
ATOM 647 C C . GLY A 1 82 ? 22.749 -6.044 -13.111 1.00 89.25 82 GLY A C 1
ATOM 648 O O . GLY A 1 82 ? 21.791 -6.807 -13.237 1.00 89.25 82 GLY A O 1
ATOM 649 N N . ASN A 1 83 ? 22.714 -4.991 -12.288 1.00 89.56 83 ASN A N 1
ATOM 650 C CA . ASN A 1 83 ? 21.500 -4.586 -11.576 1.00 89.56 83 ASN A CA 1
ATOM 651 C C . ASN A 1 83 ? 20.596 -3.757 -12.497 1.00 89.56 83 ASN A C 1
ATOM 653 O O . ASN A 1 83 ? 21.116 -3.029 -13.343 1.00 89.56 83 ASN A O 1
ATOM 657 N N . PRO A 1 84 ? 19.267 -3.810 -12.328 1.00 91.06 84 PRO A N 1
ATOM 658 C CA . PRO A 1 84 ? 18.375 -3.023 -13.160 1.00 91.06 84 PRO A CA 1
ATOM 659 C C . PRO A 1 84 ? 18.543 -1.515 -12.903 1.00 91.06 84 PRO A C 1
ATOM 661 O O . PRO A 1 84 ? 18.685 -1.067 -11.764 1.00 91.06 84 PRO A O 1
ATOM 664 N N . LYS A 1 85 ? 18.512 -0.739 -13.986 1.00 92.19 85 LYS A N 1
ATOM 665 C CA . LYS A 1 85 ? 18.497 0.725 -14.032 1.00 92.19 85 LYS A CA 1
ATOM 666 C C . LYS A 1 85 ? 17.098 1.187 -14.420 1.00 92.19 85 LYS A C 1
ATOM 668 O O . LYS A 1 85 ? 16.438 0.568 -15.249 1.00 92.19 85 LYS A O 1
ATOM 673 N N . TYR A 1 86 ? 16.667 2.311 -13.862 1.00 90.25 86 TYR A N 1
ATOM 674 C CA . TYR A 1 86 ? 15.309 2.811 -14.055 1.00 90.25 86 TYR A CA 1
ATOM 675 C C . TYR A 1 86 ? 15.325 4.188 -14.702 1.00 90.25 86 TYR A C 1
ATOM 677 O O . TYR A 1 86 ? 16.173 5.032 -14.405 1.00 90.25 86 TYR A O 1
ATOM 685 N N . ILE A 1 87 ? 14.354 4.420 -15.572 1.00 89.94 87 ILE A N 1
ATOM 686 C CA . ILE A 1 87 ? 13.908 5.758 -15.925 1.00 89.94 87 ILE A CA 1
ATOM 687 C C . ILE A 1 87 ? 13.148 6.280 -14.713 1.00 89.94 87 ILE A C 1
ATOM 689 O O . ILE A 1 87 ? 12.240 5.612 -14.214 1.00 89.94 87 ILE A O 1
ATOM 693 N N . GLU A 1 88 ? 13.550 7.455 -14.229 1.00 85.25 88 GLU A N 1
ATOM 694 C CA . GLU A 1 88 ? 12.962 8.063 -13.043 1.00 85.25 88 GLU A CA 1
ATOM 695 C C . GLU A 1 88 ? 11.438 8.036 -13.132 1.00 85.25 88 GLU A C 1
ATOM 697 O O . GLU A 1 88 ? 10.815 8.481 -14.097 1.00 85.25 88 GLU A O 1
ATOM 702 N N . SER A 1 89 ? 10.854 7.450 -12.104 1.00 85.19 89 SER A N 1
ATOM 703 C CA . SER A 1 89 ? 9.425 7.317 -11.940 1.00 85.19 89 SER A CA 1
ATOM 704 C C . SER A 1 89 ? 8.629 6.565 -13.013 1.00 85.19 89 SER A C 1
ATOM 706 O O . SER A 1 89 ? 7.419 6.748 -13.113 1.00 85.19 89 SER A O 1
ATOM 708 N N . THR A 1 90 ? 9.274 5.706 -13.807 1.00 90.88 90 THR A N 1
ATOM 709 C CA . THR A 1 90 ? 8.618 5.011 -14.925 1.00 90.88 90 THR A CA 1
ATOM 710 C C . THR A 1 90 ? 8.872 3.507 -14.875 1.00 90.88 90 THR A C 1
ATOM 712 O O . THR A 1 90 ? 10.022 3.062 -14.937 1.00 90.88 90 THR A O 1
ATOM 715 N N . TYR A 1 91 ? 7.804 2.711 -14.795 1.00 94.62 91 TYR A N 1
ATOM 716 C CA . TYR A 1 91 ? 7.890 1.253 -14.925 1.00 94.62 91 TYR A CA 1
ATOM 717 C C . TYR A 1 91 ? 8.105 0.842 -16.378 1.00 94.62 91 TYR A C 1
ATOM 719 O O . TYR A 1 91 ? 7.635 1.527 -17.284 1.00 94.62 91 TYR A O 1
ATOM 727 N N . ALA A 1 92 ? 8.796 -0.280 -16.584 1.00 94.69 92 ALA A N 1
ATOM 728 C CA . ALA A 1 92 ? 8.680 -0.998 -17.845 1.00 94.69 92 ALA A CA 1
ATOM 729 C C . ALA A 1 92 ? 7.250 -1.540 -17.951 1.00 94.69 92 ALA A C 1
ATOM 731 O O . ALA A 1 92 ? 6.654 -1.877 -16.926 1.00 94.69 92 ALA A O 1
ATOM 732 N N . ILE A 1 93 ? 6.695 -1.605 -19.155 1.00 94.81 93 ILE A N 1
ATOM 733 C CA . ILE A 1 93 ? 5.360 -2.165 -19.388 1.00 94.81 93 ILE A CA 1
ATOM 734 C C . ILE A 1 93 ? 5.396 -3.421 -20.255 1.00 94.81 93 ILE A C 1
ATOM 736 O O . ILE A 1 93 ? 6.206 -3.541 -21.171 1.00 94.81 93 ILE A O 1
ATOM 740 N N . ASP A 1 94 ? 4.502 -4.363 -19.973 1.00 95.12 94 ASP A N 1
ATOM 741 C CA . ASP A 1 94 ? 4.256 -5.485 -20.870 1.00 95.12 94 ASP A CA 1
ATOM 742 C C . ASP A 1 94 ? 3.465 -5.037 -22.112 1.00 95.12 94 ASP A C 1
ATOM 744 O O . ASP A 1 94 ? 2.955 -3.917 -22.203 1.00 95.12 94 ASP A O 1
ATOM 748 N N . SER A 1 95 ? 3.332 -5.942 -23.075 1.00 95.00 95 SER A N 1
ATOM 749 C CA . SER A 1 95 ? 2.545 -5.735 -24.298 1.00 95.00 95 SER A CA 1
ATOM 750 C C . SER A 1 95 ? 1.055 -5.442 -24.063 1.00 95.00 95 SER A C 1
ATOM 752 O O . SER A 1 95 ? 0.369 -4.941 -24.954 1.00 95.00 95 SER A O 1
ATOM 754 N N . GLY A 1 96 ? 0.537 -5.730 -22.866 1.00 93.00 96 GLY A N 1
ATOM 755 C CA . GLY A 1 96 ? -0.813 -5.385 -22.424 1.00 93.00 96 GLY A CA 1
ATOM 756 C C . GLY A 1 96 ? -0.911 -4.026 -21.723 1.00 93.00 96 GLY A C 1
ATOM 757 O O . GLY A 1 96 ? -2.002 -3.651 -21.290 1.00 93.00 96 GLY A O 1
ATOM 758 N N . GLY A 1 97 ? 0.197 -3.290 -21.592 1.00 90.81 97 GLY A N 1
ATOM 759 C CA . GLY A 1 97 ? 0.265 -2.006 -20.898 1.00 90.81 97 GLY A CA 1
ATOM 760 C C . GLY A 1 97 ? 0.274 -2.115 -19.372 1.00 90.81 97 GLY A C 1
ATOM 761 O O . GLY A 1 97 ? 0.005 -1.118 -18.694 1.00 90.81 97 GLY A O 1
ATOM 762 N N . LYS A 1 98 ? 0.545 -3.300 -18.813 1.00 92.50 98 LYS A N 1
ATOM 763 C CA . LYS A 1 98 ? 0.692 -3.494 -17.366 1.00 92.50 98 LYS A CA 1
ATOM 764 C C . LYS A 1 98 ? 2.126 -3.222 -16.923 1.00 92.50 98 LYS A C 1
ATOM 766 O O . LYS A 1 98 ? 3.052 -3.529 -17.667 1.00 92.50 98 LYS A O 1
ATOM 771 N N . PRO A 1 99 ? 2.334 -2.699 -15.705 1.00 94.75 99 PRO A N 1
ATOM 772 C CA . PRO A 1 99 ? 3.674 -2.512 -15.171 1.00 94.75 99 PRO A CA 1
ATOM 773 C C . PRO A 1 99 ? 4.370 -3.857 -14.960 1.00 94.75 99 PRO A C 1
ATOM 775 O O . PRO A 1 99 ? 3.816 -4.784 -14.370 1.00 94.75 99 PRO A O 1
ATOM 778 N N . ILE A 1 100 ? 5.627 -3.921 -15.366 1.00 95.56 100 ILE A N 1
ATOM 779 C CA . ILE A 1 100 ? 6.567 -4.963 -14.983 1.00 95.56 100 ILE A CA 1
ATOM 780 C C . ILE A 1 100 ? 7.299 -4.433 -13.757 1.00 95.56 100 ILE A C 1
ATOM 782 O O . ILE A 1 100 ? 8.075 -3.487 -13.858 1.00 95.56 100 ILE A O 1
ATOM 786 N N . PHE A 1 101 ? 7.039 -5.000 -12.581 1.00 96.50 101 PHE A N 1
ATOM 787 C CA . PHE A 1 101 ? 7.748 -4.585 -11.373 1.00 96.50 101 PHE A CA 1
ATOM 788 C C . PHE A 1 101 ? 9.231 -4.977 -11.455 1.00 96.50 101 PHE A C 1
ATOM 790 O O . PHE A 1 101 ? 9.537 -6.106 -11.845 1.00 96.50 101 PHE A O 1
ATOM 797 N N . PRO A 1 102 ? 10.162 -4.093 -11.060 1.00 95.12 102 PRO A N 1
ATOM 798 C CA . PRO A 1 102 ? 11.548 -4.475 -10.844 1.00 95.12 102 PRO A CA 1
ATOM 799 C C . PRO A 1 102 ? 11.660 -5.629 -9.850 1.00 95.12 102 PRO A C 1
ATOM 801 O O . PRO A 1 102 ? 10.923 -5.675 -8.864 1.00 95.12 102 PRO A O 1
ATOM 804 N N . GLU A 1 103 ? 12.629 -6.512 -10.077 1.00 94.94 103 GLU A N 1
ATOM 805 C CA . GLU A 1 103 ? 12.890 -7.675 -9.229 1.00 94.94 103 GLU A CA 1
ATOM 806 C C . GLU A 1 103 ? 14.299 -7.631 -8.639 1.00 94.94 103 GLU A C 1
ATOM 808 O O . GLU A 1 103 ? 15.277 -7.252 -9.293 1.00 94.94 103 GLU A O 1
ATOM 813 N N . THR A 1 104 ? 14.414 -8.030 -7.374 1.00 92.44 104 THR A N 1
ATOM 814 C CA . THR A 1 104 ? 15.703 -8.308 -6.742 1.00 92.44 104 THR A CA 1
ATOM 815 C C . THR A 1 104 ? 16.277 -9.626 -7.265 1.00 92.44 104 THR A C 1
ATOM 817 O O . THR A 1 104 ? 15.583 -10.444 -7.868 1.00 92.44 104 THR A O 1
ATOM 820 N N . LYS A 1 105 ? 17.556 -9.895 -6.976 1.00 90.38 105 LYS A N 1
ATOM 821 C CA . LYS A 1 105 ? 18.197 -11.178 -7.325 1.00 90.38 105 LYS A CA 1
ATOM 822 C C . LYS A 1 105 ? 17.514 -12.388 -6.680 1.00 90.38 105 LYS A C 1
ATOM 824 O O . LYS A 1 105 ? 17.614 -13.493 -7.206 1.00 90.38 105 LYS A O 1
ATOM 829 N N . ASP A 1 106 ? 16.821 -12.178 -5.564 1.00 92.88 106 ASP A N 1
ATOM 830 C CA . ASP A 1 106 ? 16.098 -13.229 -4.855 1.00 92.88 106 ASP A CA 1
ATOM 831 C C . ASP A 1 106 ? 14.714 -13.512 -5.463 1.00 92.88 106 ASP A C 1
ATOM 833 O O . ASP A 1 106 ? 14.120 -14.552 -5.156 1.00 92.88 106 ASP A O 1
ATOM 837 N N . GLY A 1 107 ? 14.246 -12.651 -6.375 1.00 94.88 107 GLY A N 1
ATOM 838 C CA . GLY A 1 107 ? 12.934 -12.724 -7.020 1.00 94.88 107 GLY A CA 1
ATOM 839 C C . GLY A 1 107 ? 11.834 -11.974 -6.266 1.00 94.88 107 GLY A C 1
ATOM 840 O O . GLY A 1 107 ? 10.659 -12.250 -6.484 1.00 94.88 107 GLY A O 1
ATOM 841 N N . ASP A 1 108 ? 12.191 -11.066 -5.353 1.00 97.50 108 ASP A N 1
ATOM 842 C CA . ASP A 1 108 ? 11.217 -10.163 -4.739 1.00 97.50 108 ASP A CA 1
ATOM 843 C C . ASP A 1 108 ? 10.990 -8.959 -5.652 1.00 97.50 108 ASP A C 1
ATOM 845 O O . ASP A 1 108 ? 11.938 -8.266 -6.022 1.00 97.50 108 ASP A O 1
ATOM 849 N N . GLN A 1 109 ? 9.733 -8.684 -5.978 1.00 97.50 109 GLN A N 1
ATOM 850 C CA . GLN A 1 109 ? 9.346 -7.475 -6.689 1.00 97.50 109 GLN A CA 1
ATOM 851 C C . GLN A 1 109 ? 9.288 -6.279 -5.741 1.00 97.50 109 GLN A C 1
ATOM 853 O O . GLN A 1 109 ? 9.009 -6.418 -4.546 1.00 97.50 109 GLN A O 1
ATOM 858 N N . PHE A 1 110 ? 9.490 -5.082 -6.281 1.00 96.50 110 PHE A N 1
ATOM 859 C CA . PHE A 1 110 ? 9.369 -3.846 -5.516 1.00 96.50 110 PHE A CA 1
ATOM 860 C C . PHE A 1 110 ? 8.802 -2.695 -6.344 1.00 96.50 110 PHE A C 1
ATOM 862 O O . PHE A 1 110 ? 8.795 -2.715 -7.572 1.00 96.50 110 PHE A O 1
ATOM 869 N N . TYR A 1 111 ? 8.317 -1.673 -5.645 1.00 97.19 111 TYR A N 1
ATOM 870 C CA . TYR A 1 111 ? 7.855 -0.438 -6.265 1.00 97.19 111 TYR A CA 1
ATOM 871 C C . TYR A 1 111 ? 9.029 0.475 -6.583 1.00 97.19 111 TYR A C 1
ATOM 873 O O . TYR A 1 111 ? 9.934 0.645 -5.764 1.00 97.19 111 TYR A O 1
ATOM 881 N N . LEU A 1 112 ? 8.976 1.128 -7.741 1.00 95.69 112 LEU A N 1
ATOM 882 C CA . LEU A 1 112 ? 9.806 2.298 -7.973 1.00 95.69 112 LEU A CA 1
ATOM 883 C C . LEU A 1 112 ? 9.406 3.395 -6.989 1.00 95.69 112 LEU A C 1
ATOM 885 O O . LEU A 1 112 ? 8.226 3.569 -6.673 1.00 95.69 112 LEU A O 1
ATOM 889 N N . ILE A 1 113 ? 10.410 4.117 -6.509 1.00 95.06 113 ILE A N 1
ATOM 890 C CA . ILE A 1 113 ? 10.258 5.163 -5.507 1.00 95.06 113 ILE A CA 1
ATOM 891 C C . ILE A 1 113 ? 10.460 6.519 -6.183 1.00 95.06 113 ILE A C 1
ATOM 893 O O . ILE A 1 113 ? 11.432 6.709 -6.917 1.00 95.06 113 ILE A O 1
ATOM 897 N N . GLY A 1 114 ? 9.522 7.435 -5.961 1.00 93.38 114 GLY A N 1
ATOM 898 C CA . GLY A 1 114 ? 9.596 8.816 -6.423 1.00 93.38 114 GLY A CA 1
ATOM 899 C C . GLY A 1 114 ? 10.568 9.653 -5.591 1.00 93.38 114 GLY A C 1
ATOM 900 O O . GLY A 1 114 ? 11.087 9.212 -4.565 1.00 93.38 114 GLY A O 1
ATOM 901 N N . GLY A 1 115 ? 10.798 10.896 -6.015 1.00 91.69 115 GLY A N 1
ATOM 902 C CA . GLY A 1 115 ? 11.730 11.803 -5.332 1.00 91.69 115 GLY A CA 1
ATOM 903 C C . GLY A 1 115 ? 11.353 12.142 -3.882 1.00 91.69 115 GLY A C 1
ATOM 904 O O . GLY A 1 115 ? 12.222 12.523 -3.104 1.00 91.69 115 GLY A O 1
ATOM 905 N N . ASP A 1 116 ? 10.084 11.975 -3.501 1.00 92.94 116 ASP A N 1
ATOM 906 C CA . ASP A 1 116 ? 9.571 12.175 -2.139 1.00 92.94 116 ASP A CA 1
ATOM 907 C C . ASP A 1 116 ? 9.670 10.916 -1.256 1.00 92.94 116 ASP A C 1
ATOM 909 O O . ASP A 1 116 ? 9.272 10.948 -0.095 1.00 92.94 116 ASP A O 1
ATOM 913 N N . GLY A 1 117 ? 10.161 9.795 -1.792 1.00 93.69 117 GLY A N 1
ATOM 914 C CA . GLY A 1 117 ? 10.192 8.510 -1.094 1.00 93.69 117 GLY A CA 1
ATOM 915 C C . GLY A 1 117 ? 8.907 7.683 -1.224 1.00 93.69 117 GLY A C 1
ATOM 916 O O . GLY A 1 117 ? 8.882 6.532 -0.786 1.00 93.69 117 GLY A O 1
ATOM 917 N N . SER A 1 118 ? 7.843 8.207 -1.839 1.00 96.62 118 SER A N 1
ATOM 918 C CA . SER A 1 118 ? 6.613 7.447 -2.073 1.00 96.62 118 SER A CA 1
ATOM 919 C C . SER A 1 118 ? 6.801 6.408 -3.178 1.00 96.62 118 SER A C 1
ATOM 921 O O . SER A 1 118 ? 7.490 6.633 -4.170 1.00 96.62 118 SER A O 1
ATOM 923 N N . SER A 1 119 ? 6.127 5.271 -3.040 1.00 97.38 119 SER A N 1
ATOM 924 C CA . SER A 1 119 ? 5.950 4.319 -4.131 1.00 97.38 119 SER A CA 1
ATOM 925 C C . SER A 1 119 ? 5.145 4.947 -5.259 1.00 97.38 119 SER A C 1
ATOM 927 O O . SER A 1 119 ? 4.149 5.641 -5.039 1.00 97.38 119 SER A O 1
ATOM 929 N N . ILE A 1 120 ? 5.548 4.641 -6.481 1.00 94.44 120 ILE A N 1
ATOM 930 C CA . ILE A 1 120 ? 4.899 5.153 -7.678 1.00 94.44 120 ILE A CA 1
ATOM 931 C C . ILE A 1 120 ? 3.750 4.230 -8.027 1.00 94.44 120 ILE A C 1
ATOM 933 O O . ILE A 1 120 ? 3.951 3.053 -8.328 1.00 94.44 120 ILE A O 1
ATOM 937 N N . ILE A 1 121 ? 2.551 4.794 -7.957 1.00 92.94 121 ILE A N 1
ATOM 938 C CA . ILE A 1 121 ? 1.281 4.105 -8.205 1.00 92.94 121 ILE A CA 1
ATOM 939 C C . ILE A 1 121 ? 0.552 4.651 -9.438 1.00 92.94 121 ILE A C 1
ATOM 941 O O . ILE A 1 121 ? -0.421 4.056 -9.889 1.00 92.94 121 ILE A O 1
ATOM 945 N N . GLU A 1 122 ? 1.028 5.766 -9.989 1.00 89.94 122 GLU A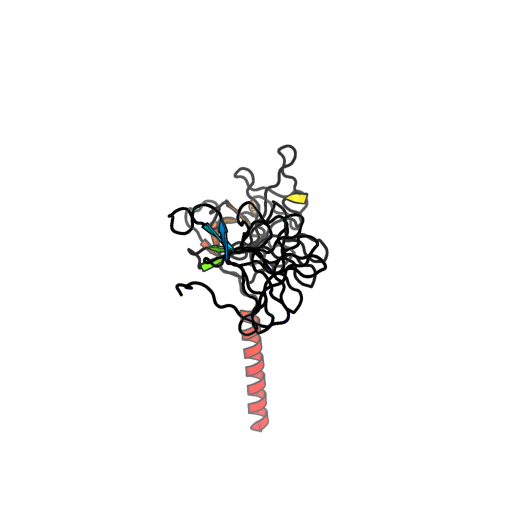 N 1
ATOM 946 C CA . GLU A 1 122 ? 0.519 6.422 -11.193 1.00 89.94 122 GLU A CA 1
ATOM 947 C C . GLU A 1 122 ? 1.725 6.935 -11.989 1.00 89.94 122 GLU A C 1
ATOM 949 O O . GLU A 1 122 ? 2.637 7.528 -11.407 1.00 89.94 122 GLU A O 1
ATOM 954 N N . TRP A 1 123 ? 1.764 6.679 -13.297 1.00 86.31 123 TRP A N 1
ATOM 955 C CA . TRP A 1 123 ? 2.820 7.164 -14.191 1.00 86.31 123 TRP A CA 1
ATOM 956 C C . TRP A 1 123 ? 2.262 7.379 -15.598 1.00 86.31 123 TRP A C 1
ATOM 958 O O . TRP A 1 123 ? 1.584 6.514 -16.148 1.00 86.31 123 TRP A O 1
ATOM 968 N N . ALA A 1 124 ? 2.570 8.533 -16.195 1.00 80.56 124 ALA A N 1
ATOM 969 C CA . ALA A 1 124 ? 1.974 8.960 -17.463 1.00 80.56 124 ALA A CA 1
ATOM 970 C C . ALA A 1 124 ? 0.435 8.807 -17.436 1.00 80.56 124 ALA A C 1
ATOM 972 O O . ALA A 1 124 ? -0.203 9.367 -16.549 1.00 80.56 124 ALA A O 1
ATOM 973 N N . ASP A 1 125 ? -0.136 8.039 -18.365 1.00 81.44 125 ASP A N 1
ATOM 974 C CA . ASP A 1 125 ? -1.575 7.761 -18.455 1.00 81.44 125 ASP A CA 1
ATOM 975 C C . ASP A 1 125 ? -1.958 6.400 -17.831 1.00 81.44 125 ASP A C 1
ATOM 977 O O . ASP A 1 125 ? -3.033 5.860 -18.097 1.00 81.44 125 ASP A O 1
ATOM 981 N N . HIS A 1 126 ? -1.072 5.823 -17.013 1.00 84.81 126 HIS A N 1
ATOM 982 C CA . HIS A 1 126 ? -1.254 4.522 -16.376 1.00 84.81 126 HIS A CA 1
ATOM 983 C C . HIS A 1 126 ? -1.415 4.655 -14.862 1.00 84.81 126 HIS A C 1
ATOM 985 O O . HIS A 1 126 ? -0.772 5.470 -14.194 1.00 84.81 126 HIS A O 1
ATOM 991 N N . SER A 1 127 ? -2.244 3.777 -14.307 1.00 89.81 127 SER A N 1
ATOM 992 C CA . SER A 1 127 ? -2.367 3.567 -12.869 1.00 89.81 127 SER A CA 1
ATOM 993 C C . SER A 1 127 ? -2.076 2.114 -12.550 1.00 89.81 127 SER A C 1
ATOM 995 O O . SER A 1 127 ? -2.394 1.204 -13.319 1.00 89.81 127 SER A O 1
ATOM 997 N N . LEU A 1 128 ? -1.488 1.897 -11.384 1.00 92.56 128 LEU A N 1
ATOM 998 C CA . LEU A 1 128 ? -1.244 0.569 -10.870 1.00 92.56 128 LEU A CA 1
ATOM 999 C C . LEU A 1 128 ? -2.581 -0.149 -10.628 1.00 92.56 128 LEU A C 1
ATOM 1001 O O . LEU A 1 128 ? -3.502 0.417 -10.041 1.00 92.56 128 LEU A O 1
ATOM 1005 N N . ASN A 1 129 ? -2.688 -1.399 -11.070 1.00 92.50 129 ASN A N 1
ATOM 1006 C CA . ASN A 1 129 ? -3.882 -2.237 -10.907 1.00 92.50 129 ASN A CA 1
ATOM 1007 C C . ASN A 1 129 ? -3.582 -3.600 -10.257 1.00 92.50 129 ASN A C 1
ATOM 1009 O O . ASN A 1 129 ? -4.495 -4.392 -10.010 1.00 92.50 129 ASN A O 1
ATOM 1013 N N . GLU A 1 130 ? -2.310 -3.860 -9.961 1.00 95.25 130 GLU A N 1
ATOM 1014 C CA . GLU A 1 130 ? -1.797 -5.082 -9.352 1.00 95.25 130 GLU A CA 1
ATOM 1015 C C . GLU A 1 130 ? -0.745 -4.722 -8.298 1.00 95.25 130 GLU A C 1
ATOM 1017 O O . GLU A 1 130 ? -0.173 -3.636 -8.330 1.00 95.25 130 GLU A O 1
ATOM 1022 N N . TYR A 1 131 ? -0.501 -5.622 -7.350 1.00 98.06 131 TYR A N 1
ATOM 1023 C CA . TYR A 1 131 ? 0.530 -5.444 -6.332 1.00 98.06 131 TYR A CA 1
ATOM 1024 C C . TYR A 1 131 ? 1.836 -6.123 -6.751 1.00 98.06 131 TYR A C 1
ATOM 1026 O O . TYR A 1 131 ? 1.809 -7.230 -7.294 1.00 98.06 131 TYR A O 1
ATOM 1034 N N . ALA A 1 132 ? 2.969 -5.506 -6.411 1.00 98.06 132 ALA A N 1
ATOM 1035 C CA . ALA A 1 132 ? 4.264 -6.178 -6.401 1.00 98.06 132 ALA A CA 1
ATOM 1036 C C . ALA A 1 132 ? 4.223 -7.377 -5.439 1.00 98.06 132 ALA A C 1
ATOM 1038 O O . ALA A 1 132 ? 3.540 -7.334 -4.411 1.00 98.06 132 ALA A O 1
ATOM 1039 N N . LYS A 1 133 ? 4.953 -8.445 -5.758 1.00 98.56 133 LYS A N 1
ATOM 1040 C CA . LYS A 1 133 ? 4.967 -9.697 -4.993 1.00 98.56 133 LYS A CA 1
ATOM 1041 C C . LYS A 1 133 ? 6.360 -10.073 -4.523 1.00 98.56 133 LYS A C 1
ATOM 1043 O O . LYS A 1 133 ? 7.336 -9.974 -5.256 1.00 98.56 133 LYS A O 1
ATOM 1048 N N . LYS A 1 134 ? 6.440 -10.602 -3.309 1.00 98.31 134 LYS A N 1
ATOM 1049 C CA . LYS A 1 134 ? 7.619 -11.342 -2.858 1.00 98.31 134 LYS A CA 1
ATOM 1050 C C . LYS A 1 134 ? 7.750 -12.645 -3.638 1.00 98.31 134 LYS A C 1
ATOM 1052 O O . LYS A 1 134 ? 6.754 -13.183 -4.123 1.00 98.31 134 LYS A O 1
ATOM 1057 N N . LYS A 1 135 ? 8.937 -13.243 -3.611 1.00 97.88 135 LYS A N 1
ATOM 1058 C CA . LYS A 1 135 ? 9.195 -14.600 -4.107 1.00 97.88 135 LYS A CA 1
ATOM 1059 C C . LYS A 1 135 ? 8.265 -15.642 -3.472 1.00 97.88 135 LYS A C 1
ATOM 1061 O O . LYS A 1 135 ? 7.919 -16.633 -4.106 1.00 97.88 135 LYS A O 1
ATOM 1066 N N . SER A 1 136 ? 7.848 -15.424 -2.219 1.00 97.69 136 SER A N 1
ATOM 1067 C CA . SER A 1 136 ? 6.866 -16.275 -1.529 1.00 97.69 136 SER A CA 1
ATOM 1068 C C . SER A 1 136 ? 5.477 -16.248 -2.176 1.00 97.69 136 SER A C 1
ATOM 1070 O O . SER A 1 136 ? 4.683 -17.151 -1.932 1.00 97.69 136 SER A O 1
ATOM 1072 N N . GLY A 1 137 ? 5.173 -15.225 -2.977 1.00 98.19 137 GLY A N 1
ATOM 1073 C CA . GLY A 1 137 ? 3.852 -14.941 -3.528 1.00 98.19 137 GLY A CA 1
ATOM 1074 C C . GLY A 1 137 ? 3.023 -13.966 -2.688 1.00 98.19 137 GLY A C 1
ATOM 1075 O O . GLY A 1 137 ? 1.907 -13.645 -3.088 1.00 98.19 137 GLY A O 1
ATOM 1076 N N . ASP A 1 138 ? 3.538 -13.484 -1.550 1.00 98.50 138 ASP A N 1
ATOM 1077 C CA . ASP A 1 138 ? 2.860 -12.440 -0.776 1.00 98.50 138 ASP A CA 1
ATOM 1078 C C . ASP A 1 138 ? 2.897 -11.113 -1.547 1.00 98.50 138 ASP A C 1
ATOM 1080 O O . ASP A 1 138 ? 3.968 -10.623 -1.911 1.00 98.50 138 ASP A O 1
ATOM 1084 N N . GLU A 1 139 ? 1.735 -10.512 -1.765 1.00 98.62 139 GLU A N 1
ATOM 1085 C CA . GLU A 1 139 ? 1.596 -9.172 -2.327 1.00 98.62 139 GLU A CA 1
ATOM 1086 C C . GLU A 1 139 ? 2.043 -8.117 -1.312 1.00 98.62 139 GLU A C 1
ATOM 1088 O O . GLU A 1 139 ? 1.870 -8.277 -0.101 1.00 98.62 139 GLU A O 1
ATOM 1093 N N . ILE A 1 140 ? 2.603 -7.020 -1.806 1.00 98.31 140 ILE A N 1
ATOM 1094 C CA . ILE A 1 140 ? 3.190 -5.935 -1.023 1.00 98.31 140 ILE A CA 1
ATOM 1095 C C . ILE A 1 140 ? 2.385 -4.672 -1.301 1.00 98.31 140 ILE A C 1
ATOM 1097 O O . ILE A 1 140 ? 2.215 -4.298 -2.458 1.00 98.31 140 ILE A O 1
ATOM 1101 N N . TYR A 1 141 ? 1.922 -3.972 -0.269 1.00 98.62 141 TYR A N 1
ATOM 1102 C CA . TYR A 1 141 ? 1.323 -2.655 -0.470 1.00 98.62 141 TYR A CA 1
ATOM 1103 C C . TYR A 1 141 ? 2.376 -1.620 -0.904 1.00 98.62 141 TYR A C 1
ATOM 1105 O O . TYR A 1 141 ? 3.450 -1.571 -0.297 1.00 98.62 141 TYR A O 1
ATOM 1113 N N . PRO A 1 142 ? 2.081 -0.749 -1.887 1.00 98.31 142 PRO A N 1
ATOM 1114 C CA . PRO A 1 142 ? 2.880 0.447 -2.108 1.00 98.31 142 PRO A CA 1
ATOM 1115 C C . PRO A 1 142 ? 2.765 1.377 -0.902 1.00 98.31 142 PRO A C 1
ATOM 1117 O O . PRO A 1 142 ? 1.777 1.354 -0.167 1.00 98.31 142 PRO A O 1
ATOM 1120 N N . THR A 1 143 ? 3.767 2.220 -0.705 1.00 98.00 143 THR A N 1
ATOM 1121 C CA . THR A 1 143 ? 3.819 3.184 0.395 1.00 98.00 143 THR A CA 1
ATOM 1122 C C . THR A 1 143 ? 3.696 4.615 -0.107 1.00 98.00 143 THR A C 1
ATOM 1124 O O . THR A 1 143 ? 4.098 4.945 -1.216 1.00 98.00 143 THR A O 1
ATOM 1127 N N . ARG A 1 144 ? 3.156 5.498 0.726 1.00 97.25 144 ARG A N 1
ATOM 1128 C CA . ARG A 1 144 ? 3.161 6.946 0.534 1.00 97.25 144 ARG A CA 1
ATOM 1129 C C . ARG A 1 144 ? 3.868 7.587 1.713 1.00 97.25 144 ARG A C 1
ATOM 1131 O O . ARG A 1 144 ? 3.543 7.272 2.861 1.00 97.25 144 ARG A O 1
ATOM 1138 N N . TYR A 1 145 ? 4.818 8.462 1.418 1.00 96.19 145 TYR A N 1
ATOM 1139 C CA . TYR A 1 145 ? 5.540 9.226 2.418 1.00 96.19 145 TYR A CA 1
ATOM 1140 C C . TYR A 1 145 ? 4.714 10.431 2.882 1.00 96.19 145 TYR A C 1
ATOM 1142 O O . TYR A 1 145 ? 4.032 11.090 2.098 1.00 96.19 145 TYR A O 1
ATOM 1150 N N . PHE A 1 146 ? 4.763 10.705 4.182 1.00 93.56 146 PHE A N 1
ATOM 1151 C CA . PHE A 1 146 ? 4.116 11.840 4.825 1.00 93.56 146 PHE A CA 1
ATOM 1152 C C . PHE A 1 146 ? 5.179 12.671 5.532 1.00 93.56 146 PHE A C 1
ATOM 1154 O O . PHE A 1 146 ? 5.564 12.357 6.659 1.00 93.56 146 PHE A O 1
ATOM 1161 N N . GLU A 1 147 ? 5.607 13.753 4.879 1.00 92.25 147 GLU A N 1
ATOM 1162 C CA . GLU A 1 147 ? 6.678 14.643 5.349 1.00 92.25 147 GLU A CA 1
ATOM 1163 C C . GLU A 1 147 ? 6.429 15.172 6.769 1.00 92.25 147 GLU A C 1
ATOM 1165 O O . GLU A 1 147 ? 7.323 15.129 7.603 1.00 92.25 147 GLU A O 1
ATOM 1170 N N . ILE A 1 148 ? 5.188 15.561 7.089 1.00 89.81 148 ILE A N 1
ATOM 1171 C CA . ILE A 1 148 ? 4.810 16.119 8.404 1.00 89.81 148 ILE A CA 1
ATOM 1172 C C . ILE A 1 148 ? 5.167 15.181 9.570 1.00 89.81 148 ILE A C 1
ATOM 1174 O O . ILE A 1 148 ? 5.431 15.645 10.678 1.00 89.81 148 ILE A O 1
ATOM 1178 N N . LEU A 1 149 ? 5.130 13.867 9.343 1.00 90.50 149 LEU A N 1
ATOM 1179 C CA . LEU A 1 149 ? 5.403 12.856 10.365 1.00 90.50 149 LEU A CA 1
ATOM 1180 C C . LEU A 1 149 ? 6.678 12.053 10.094 1.00 90.50 149 LEU A C 1
ATOM 1182 O O . LEU A 1 149 ? 6.947 11.117 10.844 1.00 90.50 149 LEU A O 1
ATOM 1186 N N . GLU A 1 150 ? 7.400 12.360 9.013 1.00 94.06 150 GLU A N 1
ATOM 1187 C CA . GLU A 1 150 ? 8.537 11.575 8.519 1.00 94.06 150 GLU A CA 1
ATOM 1188 C C . GLU A 1 150 ? 8.239 10.065 8.504 1.00 94.06 150 GLU A C 1
ATOM 1190 O O . GLU A 1 150 ? 8.999 9.226 8.991 1.00 94.06 150 GLU A O 1
ATOM 1195 N N . SER A 1 151 ? 7.059 9.708 7.993 1.00 94.19 151 SER A N 1
ATOM 1196 C CA . SER A 1 151 ? 6.520 8.351 8.104 1.00 94.19 151 SER A CA 1
ATOM 1197 C C . SER A 1 151 ? 5.891 7.878 6.803 1.00 94.19 151 SER A C 1
ATOM 1199 O O . SER A 1 151 ? 5.613 8.663 5.900 1.00 94.19 151 SER A O 1
ATOM 1201 N N . TYR A 1 152 ? 5.658 6.572 6.722 1.00 95.50 152 TYR A N 1
ATOM 1202 C CA . TYR A 1 152 ? 5.042 5.935 5.570 1.00 95.50 152 TYR A CA 1
ATOM 1203 C C . TYR A 1 152 ? 3.713 5.325 5.966 1.00 95.50 152 TYR A C 1
ATOM 1205 O O . TYR A 1 152 ? 3.595 4.710 7.026 1.00 95.50 152 TYR A O 1
ATOM 1213 N N . LYS A 1 153 ? 2.749 5.436 5.063 1.00 96.62 153 LYS A N 1
ATOM 1214 C CA . LYS A 1 153 ? 1.500 4.688 5.107 1.00 96.62 153 LYS A CA 1
ATOM 1215 C C . LYS A 1 153 ? 1.404 3.828 3.857 1.00 96.62 153 LYS A C 1
ATOM 1217 O O . LYS A 1 153 ? 1.784 4.253 2.771 1.00 96.62 153 LYS A O 1
ATOM 1222 N N . GLU A 1 154 ? 0.887 2.626 4.008 1.00 98.19 154 GLU A N 1
ATOM 1223 C CA . GLU A 1 154 ? 0.593 1.754 2.881 1.00 98.19 154 GLU A CA 1
ATOM 1224 C C . GLU A 1 154 ? -0.652 2.238 2.129 1.00 98.19 154 GLU A C 1
ATOM 1226 O O . GLU A 1 154 ? -1.504 2.918 2.699 1.00 98.19 154 GLU A O 1
ATOM 1231 N N . VAL A 1 155 ? -0.749 1.933 0.837 1.00 97.56 155 VAL A N 1
ATOM 1232 C CA . VAL A 1 155 ? -1.787 2.452 -0.060 1.00 97.56 155 VAL A CA 1
ATOM 1233 C C . VAL A 1 155 ? -2.517 1.301 -0.732 1.00 97.56 155 VAL A C 1
ATOM 1235 O O . VAL A 1 155 ? -1.899 0.381 -1.256 1.00 97.56 155 VAL A O 1
ATOM 1238 N N . ILE A 1 156 ? -3.848 1.372 -0.748 1.00 97.25 156 ILE A N 1
ATOM 1239 C CA . ILE A 1 156 ? -4.674 0.391 -1.450 1.00 97.25 156 ILE A CA 1
ATOM 1240 C C . ILE A 1 156 ? -4.742 0.748 -2.932 1.00 97.25 156 ILE A C 1
ATOM 1242 O O . ILE A 1 156 ? -5.063 1.881 -3.287 1.00 97.25 156 ILE A O 1
ATOM 1246 N N . VAL A 1 157 ? -4.484 -0.248 -3.768 1.00 95.94 157 VAL A N 1
ATOM 1247 C CA . VAL A 1 157 ? -4.489 -0.191 -5.227 1.00 95.94 157 VAL A CA 1
ATOM 1248 C C . VAL A 1 157 ? -5.799 -0.779 -5.745 1.00 95.94 157 VAL A C 1
ATOM 1250 O O . VAL A 1 157 ? -6.234 -1.834 -5.279 1.00 95.94 157 VAL A O 1
ATOM 1253 N N . ASP A 1 158 ? -6.444 -0.077 -6.680 1.00 94.00 158 ASP A N 1
ATOM 1254 C CA . ASP A 1 158 ? -7.657 -0.523 -7.388 1.00 94.00 158 ASP A CA 1
ATOM 1255 C C . ASP A 1 158 ? -8.748 -1.123 -6.469 1.00 94.00 158 ASP A C 1
ATOM 1257 O O . ASP A 1 158 ? -9.348 -2.159 -6.750 1.00 94.00 158 ASP A O 1
ATOM 1261 N N . PHE A 1 159 ? -8.964 -0.496 -5.304 1.00 94.50 159 PHE A N 1
ATOM 1262 C CA . PHE A 1 159 ? -9.945 -0.913 -4.288 1.00 94.50 159 PHE A CA 1
ATOM 1263 C C . PHE A 1 159 ? -9.832 -2.381 -3.823 1.00 94.50 159 PHE A C 1
ATOM 1265 O O . PHE A 1 159 ? -10.803 -2.955 -3.323 1.00 94.50 159 PHE A O 1
ATOM 1272 N N . LYS A 1 160 ? -8.655 -2.999 -3.958 1.00 96.31 160 LYS A N 1
ATOM 1273 C CA . LYS A 1 160 ? -8.397 -4.401 -3.597 1.00 96.31 160 LYS A CA 1
ATOM 1274 C C . LYS A 1 160 ? -7.404 -4.474 -2.457 1.00 96.31 160 LYS A C 1
ATOM 1276 O O . LYS A 1 160 ? -6.397 -3.790 -2.491 1.00 96.31 160 LYS A O 1
ATOM 1281 N N . TYR A 1 161 ? -7.619 -5.335 -1.473 1.00 98.38 161 TYR A N 1
ATOM 1282 C CA . TYR A 1 161 ? -6.573 -5.614 -0.487 1.00 98.38 161 TYR A CA 1
ATOM 1283 C C . TYR A 1 161 ? -5.470 -6.485 -1.091 1.00 98.38 161 TYR A C 1
ATOM 1285 O O . TYR A 1 161 ? -5.772 -7.400 -1.860 1.00 98.38 161 TYR A O 1
ATOM 1293 N N . ALA A 1 162 ? -4.224 -6.220 -0.699 1.00 98.31 162 ALA A N 1
ATOM 1294 C CA . ALA A 1 162 ? -3.111 -7.122 -0.942 1.00 98.31 162 ALA A CA 1
ATOM 1295 C C . ALA A 1 162 ? -3.348 -8.451 -0.214 1.00 98.31 162 ALA A C 1
ATOM 1297 O O . ALA A 1 162 ? -4.017 -8.512 0.829 1.00 98.31 162 ALA A O 1
ATOM 1298 N N . LYS A 1 163 ? -2.798 -9.521 -0.774 1.00 98.56 163 LYS A N 1
ATOM 1299 C CA . LYS A 1 163 ? -2.983 -10.890 -0.312 1.00 98.56 163 LYS A CA 1
ATOM 1300 C C . LYS A 1 163 ? -1.672 -11.562 0.039 1.00 98.56 163 LYS A C 1
ATOM 1302 O O . LYS A 1 163 ? -0.638 -11.334 -0.572 1.00 98.56 163 LYS A O 1
ATOM 1307 N N . LEU A 1 164 ? -1.744 -12.451 1.011 1.00 98.19 164 LEU A N 1
ATOM 1308 C CA . LEU A 1 164 ? -0.684 -13.402 1.291 1.00 98.19 164 LEU A CA 1
ATOM 1309 C C . LEU A 1 164 ? -0.663 -14.494 0.212 1.00 98.19 164 LEU A C 1
ATOM 1311 O O . LEU A 1 164 ? -1.635 -14.703 -0.513 1.00 98.19 164 LEU A O 1
ATOM 1315 N N . SER A 1 165 ? 0.425 -15.247 0.168 1.00 97.75 165 SER A N 1
ATOM 1316 C CA . SER A 1 165 ? 0.649 -16.413 -0.697 1.00 97.75 165 SER A CA 1
ATOM 1317 C C . SER A 1 165 ? -0.433 -17.496 -0.585 1.00 97.75 165 SER A C 1
ATOM 1319 O O . SER A 1 165 ? -0.699 -18.217 -1.542 1.00 97.75 165 SER A O 1
ATOM 1321 N N . ASN A 1 166 ? -1.131 -17.577 0.552 1.00 97.44 166 ASN A N 1
ATOM 1322 C CA . ASN A 1 166 ? -2.308 -18.434 0.742 1.00 97.44 166 ASN A CA 1
ATOM 1323 C C . ASN A 1 166 ? -3.632 -17.790 0.263 1.00 97.44 166 ASN A C 1
ATOM 1325 O O . ASN A 1 166 ? -4.714 -18.269 0.609 1.00 97.44 166 ASN A O 1
ATOM 1329 N N . ASN A 1 167 ? -3.548 -16.697 -0.501 1.00 97.31 167 ASN A N 1
ATOM 1330 C CA . ASN A 1 167 ? -4.648 -15.901 -1.053 1.00 97.31 167 ASN A CA 1
ATOM 1331 C C . ASN A 1 167 ? -5.552 -15.231 0.006 1.00 97.31 167 ASN A C 1
ATOM 1333 O O . ASN A 1 167 ? -6.615 -14.711 -0.339 1.00 97.31 167 ASN A O 1
ATOM 1337 N N . GLN A 1 168 ? -5.143 -15.206 1.282 1.00 97.19 168 GLN A N 1
ATOM 1338 C CA . GLN A 1 168 ? -5.845 -14.453 2.323 1.00 97.19 168 GLN A CA 1
ATOM 1339 C C . GLN A 1 168 ? -5.507 -12.963 2.204 1.00 97.19 168 GLN A C 1
ATOM 1341 O O . GLN A 1 168 ? -4.322 -12.618 2.187 1.00 97.19 168 GLN A O 1
ATOM 1346 N N . PRO A 1 169 ? -6.503 -12.062 2.133 1.00 97.75 169 PRO A N 1
ATOM 1347 C CA . PRO A 1 169 ? -6.240 -10.629 2.149 1.00 97.75 169 PRO A CA 1
ATOM 1348 C C . PRO A 1 169 ? -5.651 -10.215 3.500 1.00 97.75 169 PRO A C 1
ATOM 1350 O O . PRO A 1 169 ? -5.850 -10.897 4.502 1.00 97.75 169 PRO A O 1
ATOM 1353 N N . TYR A 1 170 ? -4.976 -9.074 3.569 1.00 97.88 170 TYR A N 1
ATOM 1354 C CA . TYR A 1 170 ? -4.569 -8.466 4.837 1.00 97.88 170 TYR A CA 1
ATOM 1355 C C . TYR A 1 170 ? -4.689 -6.945 4.764 1.00 97.88 170 TYR A C 1
ATOM 1357 O O . TYR A 1 170 ? -4.586 -6.365 3.688 1.00 97.88 170 TYR A O 1
ATOM 1365 N N . TYR A 1 171 ? -4.957 -6.282 5.891 1.00 98.25 171 TYR A N 1
ATOM 1366 C CA . TYR A 1 171 ? -5.204 -4.839 5.884 1.00 98.25 171 TYR A CA 1
ATOM 1367 C C . TYR A 1 171 ? -3.913 -4.035 5.761 1.00 98.25 171 TYR A C 1
ATOM 1369 O O . TYR A 1 171 ? -2.902 -4.444 6.344 1.00 98.25 171 TYR A O 1
ATOM 1377 N N . PRO A 1 172 ? -3.937 -2.904 5.036 1.00 98.19 172 PRO A N 1
ATOM 1378 C CA . PRO A 1 172 ? -2.818 -1.974 4.986 1.00 98.19 172 PRO A CA 1
ATOM 1379 C C . PRO A 1 172 ? -2.613 -1.275 6.334 1.00 98.19 172 PRO A C 1
ATOM 1381 O O . PRO A 1 172 ? -3.536 -1.198 7.150 1.00 98.19 172 PRO A O 1
ATOM 1384 N N . LEU A 1 173 ? -1.416 -0.735 6.545 1.00 97.94 173 LEU A N 1
ATOM 1385 C CA . LEU A 1 173 ? -1.063 0.053 7.724 1.00 97.94 173 LEU A CA 1
ATOM 1386 C C . LEU A 1 173 ? -1.084 1.552 7.441 1.00 97.94 173 LEU A C 1
ATOM 1388 O O . LEU A 1 173 ? -0.623 2.015 6.398 1.00 97.94 173 LEU A O 1
ATOM 1392 N N . ASP A 1 174 ? -1.578 2.311 8.409 1.00 97.44 174 ASP A N 1
ATOM 1393 C CA . ASP A 1 174 ? -1.399 3.752 8.479 1.00 97.44 174 ASP A CA 1
ATOM 1394 C C . ASP A 1 174 ? 0.009 4.124 8.987 1.00 97.44 174 ASP A C 1
ATOM 1396 O O . ASP A 1 174 ? 0.837 3.275 9.327 1.00 97.44 174 ASP A O 1
ATOM 1400 N N . GLU A 1 175 ? 0.278 5.421 9.043 1.00 95.94 175 GLU A N 1
ATOM 1401 C CA . GLU A 1 175 ? 1.531 6.020 9.504 1.00 95.94 175 GLU A CA 1
ATOM 1402 C C . GLU A 1 175 ? 1.930 5.619 10.938 1.00 95.94 175 GLU A C 1
ATOM 1404 O O . GLU A 1 175 ? 3.115 5.576 11.289 1.00 95.94 175 GLU A O 1
ATOM 1409 N N . PHE A 1 176 ? 0.947 5.259 11.764 1.00 96.56 176 PHE A N 1
ATOM 1410 C CA . PHE A 1 176 ? 1.138 4.807 13.134 1.00 96.56 176 PHE A CA 1
ATOM 1411 C C . PHE A 1 176 ? 1.218 3.281 13.231 1.00 96.56 176 PHE A C 1
ATOM 1413 O O . PHE A 1 176 ? 1.399 2.746 14.322 1.00 96.56 176 PHE A O 1
ATOM 1420 N N . GLY A 1 177 ? 1.125 2.551 12.118 1.00 96.75 177 GLY A N 1
ATOM 1421 C CA . GLY A 1 177 ? 1.127 1.092 12.112 1.00 96.75 177 GLY A CA 1
ATOM 1422 C C . GLY A 1 177 ? -0.201 0.468 12.545 1.00 96.75 177 GLY A C 1
ATOM 1423 O O . GLY A 1 177 ? -0.241 -0.723 12.860 1.00 96.75 177 GLY A O 1
ATOM 1424 N N . ASN A 1 178 ? -1.280 1.248 12.606 1.00 98.00 178 ASN A N 1
ATOM 1425 C CA . ASN A 1 178 ? -2.619 0.710 12.788 1.00 98.00 178 ASN A CA 1
ATOM 1426 C C . ASN A 1 178 ? -3.173 0.271 11.441 1.00 98.00 178 ASN A C 1
ATOM 1428 O O . ASN A 1 178 ? -2.893 0.867 10.405 1.00 98.00 178 ASN A O 1
ATOM 1432 N N . GLU A 1 179 ? -4.002 -0.757 11.451 1.00 98.25 179 GLU A N 1
ATOM 1433 C CA . GLU A 1 179 ? -4.668 -1.187 10.238 1.00 98.25 179 GLU A CA 1
ATOM 1434 C C . GLU A 1 179 ? -5.827 -0.260 9.883 1.00 98.25 179 GLU A C 1
ATOM 1436 O O . GLU A 1 179 ? -6.551 0.233 10.754 1.00 98.25 179 GLU A O 1
ATOM 1441 N N . TYR A 1 180 ? -6.060 -0.083 8.587 1.00 97.56 180 TYR A N 1
ATOM 1442 C CA . TYR A 1 180 ? -7.233 0.628 8.093 1.00 97.56 180 TYR A CA 1
ATOM 1443 C C . TYR A 1 180 ? -7.923 -0.152 6.970 1.00 97.56 180 TYR A C 1
ATOM 1445 O O . TYR A 1 180 ? -7.365 -1.076 6.385 1.00 97.56 180 TYR A O 1
ATOM 1453 N N . THR A 1 181 ? -9.181 0.193 6.702 1.00 97.12 181 THR A N 1
ATOM 1454 C CA . THR A 1 181 ? -10.061 -0.545 5.782 1.00 97.12 181 THR A CA 1
ATOM 1455 C C . THR A 1 181 ? -10.737 0.394 4.787 1.00 97.12 181 THR A C 1
ATOM 1457 O O . THR A 1 181 ? -10.745 1.614 4.968 1.00 97.12 181 THR A O 1
ATOM 1460 N N . LEU A 1 182 ? -11.295 -0.185 3.727 1.00 95.12 182 LEU A N 1
ATOM 1461 C CA . LEU A 1 182 ? -12.189 0.461 2.776 1.00 95.12 182 LEU A CA 1
ATOM 1462 C C . LEU A 1 182 ? -13.635 0.114 3.097 1.00 95.12 182 LEU A C 1
ATOM 1464 O O . LEU A 1 182 ? -13.966 -1.043 3.343 1.00 95.12 182 LEU A O 1
ATOM 1468 N N . ASN A 1 183 ? -14.507 1.110 2.982 1.00 95.75 183 ASN A N 1
ATOM 1469 C CA . ASN A 1 183 ? -15.945 0.888 2.969 1.00 95.75 183 ASN A CA 1
ATOM 1470 C C . ASN A 1 183 ? -16.371 0.619 1.518 1.00 95.75 183 ASN A C 1
ATOM 1472 O O . ASN A 1 183 ? -16.461 1.544 0.711 1.00 95.75 183 ASN A O 1
ATOM 1476 N N . ILE A 1 184 ? -16.599 -0.650 1.182 1.00 96.12 184 ILE A N 1
ATOM 1477 C CA . ILE A 1 184 ? -17.038 -1.093 -0.145 1.00 96.12 184 ILE A CA 1
ATOM 1478 C C . ILE A 1 184 ? -18.550 -1.304 -0.112 1.00 96.12 184 ILE A C 1
ATOM 1480 O O . ILE A 1 184 ? -19.059 -2.111 0.669 1.00 96.12 184 ILE A O 1
ATOM 1484 N N . TYR A 1 185 ? -19.268 -0.609 -0.992 1.00 95.94 185 TYR A N 1
ATOM 1485 C CA . TYR A 1 185 ? -20.726 -0.668 -1.066 1.00 95.94 185 TYR A CA 1
ATOM 1486 C C . TYR A 1 185 ? -21.199 -1.542 -2.232 1.00 95.94 185 TYR A C 1
ATOM 1488 O O . TYR A 1 185 ? -20.662 -1.483 -3.336 1.00 95.94 185 TYR A O 1
ATOM 1496 N N . ARG A 1 186 ? -22.250 -2.330 -1.998 1.00 96.12 186 ARG A N 1
ATOM 1497 C CA . ARG A 1 186 ? -23.045 -3.022 -3.019 1.00 96.12 186 ARG A CA 1
ATOM 1498 C C . ARG A 1 186 ? -24.515 -2.770 -2.730 1.00 96.12 186 ARG A C 1
ATOM 1500 O O . ARG A 1 186 ? -24.957 -2.975 -1.604 1.00 96.12 186 ARG A O 1
ATOM 1507 N N . ASN A 1 187 ? -25.268 -2.324 -3.733 1.00 95.94 187 ASN A N 1
ATOM 1508 C CA . ASN A 1 187 ? -26.689 -1.985 -3.581 1.00 95.94 187 ASN A CA 1
ATOM 1509 C C . ASN A 1 187 ? -26.939 -1.019 -2.403 1.00 95.94 187 ASN A C 1
ATOM 1511 O O . ASN A 1 187 ? -27.839 -1.232 -1.593 1.00 95.94 187 ASN A O 1
ATOM 1515 N N . SER A 1 188 ? -26.088 0.006 -2.273 1.00 94.81 188 SER A N 1
ATOM 1516 C CA . SER A 1 188 ? -26.134 1.012 -1.196 1.00 94.81 188 SER A CA 1
ATOM 1517 C C . SER A 1 188 ? -25.968 0.465 0.229 1.00 94.81 188 SER A C 1
ATOM 1519 O O . SER A 1 188 ? -26.250 1.164 1.197 1.00 94.81 188 SER A O 1
ATOM 1521 N N . GLN A 1 189 ? -25.492 -0.771 0.380 1.00 95.50 189 GLN A N 1
ATOM 1522 C CA . GLN A 1 189 ? -25.160 -1.377 1.665 1.00 95.50 189 GLN A CA 1
ATOM 1523 C C . GLN A 1 189 ? -23.687 -1.758 1.692 1.00 95.50 189 GLN A C 1
ATOM 1525 O O . GLN A 1 189 ? -23.103 -2.091 0.662 1.00 95.50 189 GLN A O 1
ATOM 1530 N N . ILE A 1 190 ? -23.078 -1.735 2.874 1.00 96.44 190 ILE A N 1
ATOM 1531 C CA . ILE A 1 190 ? -21.715 -2.235 3.036 1.00 96.44 190 ILE A CA 1
ATOM 1532 C C . ILE A 1 190 ? -21.672 -3.724 2.714 1.00 96.44 190 ILE A C 1
ATOM 1534 O O . ILE A 1 190 ? -22.375 -4.536 3.316 1.00 96.44 190 ILE A O 1
ATOM 1538 N N . ALA A 1 191 ? -20.793 -4.081 1.785 1.00 96.88 191 ALA A N 1
ATOM 1539 C CA . ALA A 1 191 ? -20.424 -5.456 1.528 1.00 96.88 191 ALA A CA 1
ATOM 1540 C C . ALA A 1 191 ? -19.369 -5.874 2.563 1.00 96.88 191 ALA A C 1
ATOM 1542 O O . ALA A 1 191 ? -18.169 -5.764 2.300 1.00 96.88 191 ALA A O 1
ATOM 1543 N N . GLU A 1 192 ? -19.813 -6.336 3.740 1.00 96.50 192 GLU A N 1
ATOM 1544 C CA . GLU A 1 192 ? -18.928 -6.737 4.851 1.00 96.50 192 GLU A CA 1
ATOM 1545 C C . GLU A 1 192 ? -17.807 -7.702 4.412 1.00 96.50 192 GLU A C 1
ATOM 1547 O O . GLU A 1 192 ? -16.658 -7.419 4.737 1.00 96.50 192 GLU A O 1
ATOM 1552 N N . PRO A 1 193 ? -18.053 -8.757 3.603 1.00 96.00 193 PRO A N 1
ATOM 1553 C CA . PRO A 1 193 ? -16.987 -9.676 3.185 1.00 96.00 193 PRO A CA 1
ATOM 1554 C C . PRO A 1 193 ? -15.901 -9.037 2.310 1.00 96.00 193 PRO A C 1
ATOM 1556 O O . PRO A 1 193 ? -14.797 -9.561 2.225 1.00 96.00 193 PRO A O 1
ATOM 1559 N N . LEU A 1 194 ? -16.214 -7.928 1.633 1.00 96.31 194 LEU A N 1
ATOM 1560 C CA . LEU A 1 194 ? -15.257 -7.202 0.797 1.00 96.31 194 LEU A CA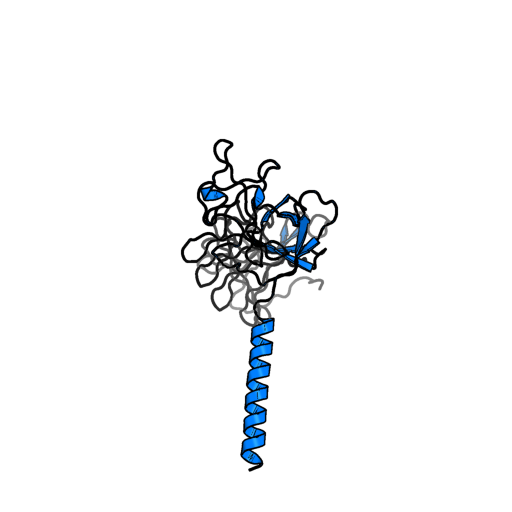 1
ATOM 1561 C C . LEU A 1 194 ? -14.562 -6.093 1.571 1.00 96.31 194 LEU A C 1
ATOM 1563 O O . LEU A 1 194 ? -13.375 -5.874 1.380 1.00 96.31 194 LEU A O 1
ATOM 1567 N N . SER A 1 195 ? -15.304 -5.399 2.433 1.00 97.19 195 SER A N 1
ATOM 1568 C CA . SER A 1 195 ? -14.794 -4.287 3.241 1.00 97.19 195 SER A CA 1
ATOM 1569 C C . SER A 1 195 ? -13.925 -4.793 4.386 1.00 97.19 195 SER A C 1
ATOM 1571 O O . SER A 1 195 ? -12.880 -4.217 4.679 1.00 97.19 195 SER A O 1
ATOM 1573 N N . TYR A 1 196 ? -14.339 -5.900 5.006 1.00 97.00 196 TYR A N 1
ATOM 1574 C CA . TYR A 1 196 ? -13.779 -6.429 6.244 1.00 97.00 196 TYR A CA 1
ATOM 1575 C C . TYR A 1 196 ? -13.519 -7.946 6.167 1.00 97.00 196 TYR A C 1
ATOM 1577 O O . TYR A 1 196 ? -13.986 -8.694 7.033 1.00 97.00 196 TYR A O 1
ATOM 1585 N N . PRO A 1 197 ? -12.780 -8.440 5.153 1.00 96.19 197 PRO A N 1
ATOM 1586 C CA . PRO A 1 197 ? -12.550 -9.874 4.963 1.00 96.19 197 PRO A CA 1
ATOM 1587 C C . PRO A 1 197 ? -11.913 -10.577 6.173 1.00 96.19 197 PRO A C 1
ATOM 1589 O O . PRO A 1 197 ? -12.108 -11.775 6.341 1.00 96.19 197 PRO A O 1
ATOM 1592 N N . ASN A 1 198 ? -11.206 -9.842 7.040 1.00 94.75 198 ASN A N 1
ATOM 1593 C CA . ASN A 1 198 ? -10.558 -10.364 8.250 1.00 94.75 198 ASN A CA 1
ATOM 1594 C C . ASN A 1 198 ? -11.194 -9.849 9.552 1.00 94.75 198 ASN A C 1
ATOM 1596 O O . ASN A 1 198 ? -10.527 -9.765 10.588 1.00 94.75 198 ASN A O 1
ATOM 1600 N N . GLY A 1 199 ? -12.465 -9.443 9.506 1.00 96.62 199 GLY A N 1
ATOM 1601 C CA . GLY A 1 199 ? -13.137 -8.801 10.632 1.00 96.62 199 GLY A CA 1
ATOM 1602 C C . GLY A 1 199 ? -12.606 -7.389 10.885 1.00 96.62 199 GLY A C 1
ATOM 1603 O O . GLY A 1 199 ? -12.234 -6.679 9.952 1.00 96.62 199 GLY A O 1
ATOM 1604 N N . TYR A 1 200 ? -12.573 -6.953 12.143 1.00 98.00 200 TYR A N 1
ATOM 1605 C CA . TYR A 1 200 ? -12.151 -5.589 12.453 1.00 98.00 200 TYR A CA 1
ATOM 1606 C C . TYR A 1 200 ? -10.668 -5.326 12.121 1.00 98.00 200 TYR A C 1
ATOM 1608 O O . TYR A 1 200 ? -9.822 -6.203 12.352 1.00 98.00 200 TYR A O 1
ATOM 1616 N N . PRO A 1 201 ? -10.327 -4.114 11.636 1.00 98.00 201 PRO A N 1
ATOM 1617 C CA . PRO A 1 201 ? -8.956 -3.626 11.699 1.00 98.00 201 PRO A CA 1
ATOM 1618 C C . PRO A 1 201 ? -8.517 -3.444 13.153 1.00 98.00 201 PRO A C 1
ATOM 1620 O O . PRO A 1 201 ? -9.343 -3.254 14.052 1.00 98.00 201 PRO A O 1
ATOM 1623 N N . ILE A 1 202 ? -7.210 -3.521 13.391 1.00 98.31 202 ILE A N 1
ATOM 1624 C CA . ILE A 1 202 ? -6.639 -3.435 14.737 1.00 98.31 202 ILE A CA 1
ATOM 1625 C C . ILE A 1 202 ? -5.512 -2.410 14.812 1.00 98.31 202 ILE A C 1
ATOM 1627 O O . ILE A 1 202 ? -4.834 -2.122 13.828 1.00 98.31 202 ILE A O 1
ATOM 1631 N N . THR A 1 203 ? -5.299 -1.862 16.000 1.00 98.06 203 THR A N 1
ATOM 1632 C CA . THR A 1 203 ? -4.161 -0.990 16.283 1.00 98.06 203 THR A CA 1
ATOM 1633 C C . THR A 1 203 ? -2.857 -1.779 16.346 1.00 98.06 203 THR A C 1
ATOM 1635 O O . THR A 1 203 ? -2.851 -3.008 16.480 1.00 98.06 203 THR A O 1
ATOM 1638 N N . ASN A 1 204 ? -1.728 -1.072 16.311 1.00 96.56 204 ASN A N 1
ATOM 1639 C CA . ASN A 1 204 ? -0.396 -1.671 16.460 1.00 96.56 204 ASN A CA 1
ATOM 1640 C C . ASN A 1 204 ? -0.166 -2.381 17.818 1.00 96.56 204 ASN A C 1
ATOM 1642 O O . ASN A 1 204 ? 0.777 -3.155 17.963 1.00 96.56 204 ASN A O 1
ATOM 1646 N N . ASP A 1 205 ? -1.041 -2.158 18.803 1.00 96.06 205 ASP A N 1
ATOM 1647 C CA . ASP A 1 205 ? -1.048 -2.806 20.119 1.00 96.06 205 ASP A CA 1
ATOM 1648 C C . ASP A 1 205 ? -2.260 -3.735 20.328 1.00 96.06 205 ASP A C 1
ATOM 1650 O O . ASP A 1 205 ? -2.564 -4.145 21.454 1.00 96.06 205 ASP A O 1
ATOM 1654 N N . ASN A 1 206 ? -2.876 -4.161 19.219 1.00 97.12 206 ASN A N 1
ATOM 1655 C CA . ASN A 1 206 ? -3.902 -5.202 19.112 1.00 97.12 206 ASN A CA 1
ATOM 1656 C C . ASN A 1 206 ? -5.296 -4.827 19.635 1.00 97.12 206 ASN A C 1
ATOM 1658 O O . ASN A 1 206 ? -6.078 -5.724 19.949 1.00 97.12 206 ASN A O 1
ATOM 1662 N N . PHE A 1 207 ? -5.637 -3.546 19.749 1.00 97.94 207 PHE A N 1
ATOM 1663 C CA . PHE A 1 207 ? -6.999 -3.126 20.083 1.00 97.94 207 PHE A CA 1
ATOM 1664 C C . PHE A 1 207 ? -7.849 -3.022 18.826 1.00 97.94 207 PHE A C 1
ATOM 1666 O O . PHE A 1 207 ? -7.376 -2.606 17.772 1.00 97.94 207 PHE A O 1
ATOM 1673 N N . ILE A 1 208 ? -9.117 -3.404 18.934 1.00 98.56 208 ILE A N 1
ATOM 1674 C CA . ILE A 1 208 ? -10.047 -3.329 17.814 1.00 98.56 208 ILE A CA 1
ATOM 1675 C C . ILE A 1 208 ? -10.351 -1.873 17.478 1.00 98.56 208 ILE A C 1
ATOM 1677 O O . ILE A 1 208 ? -10.656 -1.062 18.361 1.00 98.56 208 ILE A O 1
ATOM 1681 N N . ILE A 1 209 ? -10.317 -1.584 16.180 1.00 98.62 209 ILE A N 1
ATOM 1682 C CA . ILE A 1 209 ? -10.776 -0.342 15.581 1.00 98.62 209 ILE A CA 1
ATOM 1683 C C . ILE A 1 209 ? -12.150 -0.605 14.965 1.00 98.62 209 ILE A C 1
ATOM 1685 O O . ILE A 1 209 ? -12.290 -1.410 14.046 1.00 98.62 209 ILE A O 1
ATOM 1689 N N . VAL A 1 210 ? -13.171 0.092 15.458 1.00 98.50 210 VAL A N 1
ATOM 1690 C CA . VAL A 1 210 ? -14.510 0.074 14.862 1.00 98.50 210 VAL A CA 1
ATOM 1691 C C . VAL A 1 210 ? -14.541 1.099 13.717 1.00 98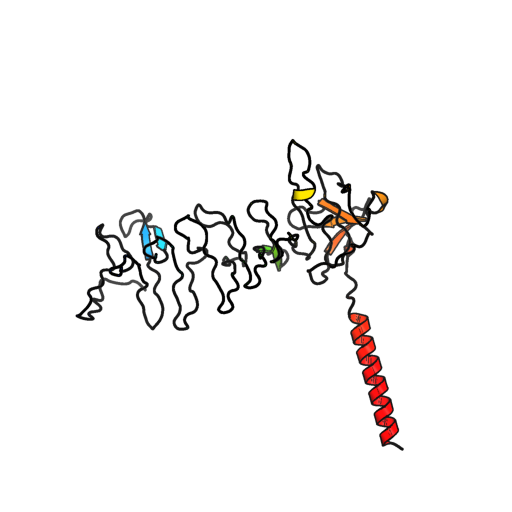.50 210 VAL A C 1
ATOM 1693 O O . VAL A 1 210 ? -14.277 2.284 13.964 1.00 98.50 210 VAL A O 1
ATOM 1696 N N . PRO A 1 211 ? -14.833 0.681 12.470 1.00 97.56 211 PRO A N 1
ATOM 1697 C CA . PRO A 1 211 ? -14.891 1.580 11.326 1.00 97.56 211 PRO A CA 1
ATOM 1698 C C . PRO A 1 211 ? -15.974 2.641 11.485 1.00 97.56 211 PRO A C 1
ATOM 1700 O O . PRO A 1 211 ? -17.031 2.408 12.078 1.00 97.56 211 PRO A O 1
ATOM 1703 N N . ASN A 1 212 ? -15.716 3.810 10.912 1.00 96.88 212 ASN A N 1
ATOM 1704 C CA . ASN A 1 212 ? -16.720 4.840 10.728 1.00 96.88 212 ASN A CA 1
ATOM 1705 C C . ASN A 1 212 ? -17.390 4.687 9.358 1.00 96.88 212 ASN A C 1
ATOM 1707 O O . ASN A 1 212 ? -16.735 4.734 8.314 1.00 96.88 212 ASN A O 1
ATOM 1711 N N . VAL A 1 213 ? -18.709 4.526 9.382 1.00 96.00 213 VAL A N 1
ATOM 1712 C CA . VAL A 1 213 ? -19.576 4.447 8.208 1.00 96.0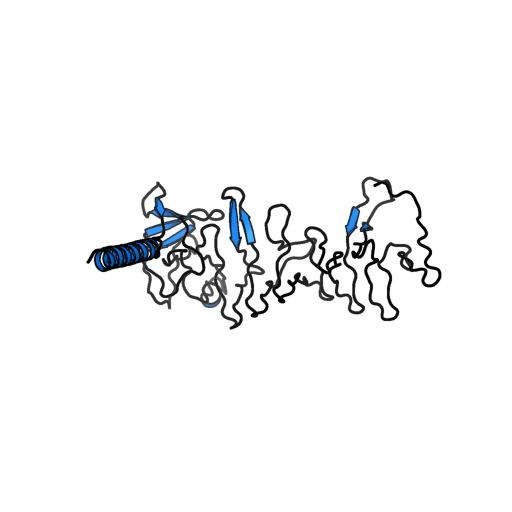0 213 VAL A CA 1
ATOM 1713 C C . VAL A 1 213 ? -20.642 5.511 8.371 1.00 96.00 213 VAL A C 1
ATOM 1715 O O . VAL A 1 213 ? -21.357 5.528 9.372 1.00 96.00 213 VAL A O 1
ATOM 1718 N N . ASP A 1 214 ? -20.722 6.430 7.412 1.00 93.75 214 ASP A N 1
ATOM 1719 C CA . ASP A 1 214 ? -21.691 7.530 7.423 1.00 93.75 214 ASP A CA 1
ATOM 1720 C C . ASP A 1 214 ? -21.720 8.307 8.750 1.00 93.75 214 ASP A C 1
ATOM 1722 O O . ASP A 1 214 ? -22.773 8.657 9.288 1.00 93.75 214 ASP A O 1
ATOM 1726 N N . LYS A 1 215 ? -20.523 8.594 9.283 1.00 94.38 215 LYS A N 1
ATOM 1727 C CA . LYS A 1 215 ? -20.292 9.339 10.535 1.00 94.38 215 LYS A CA 1
ATOM 1728 C C . LYS A 1 215 ? -20.754 8.599 11.797 1.00 94.38 215 LYS A C 1
ATOM 1730 O O . LYS A 1 215 ? -20.931 9.233 12.841 1.00 94.38 215 LYS A O 1
ATOM 1735 N N . LYS A 1 216 ? -20.949 7.279 11.726 1.00 96.75 216 LYS A N 1
ATOM 1736 C CA . LYS A 1 216 ? -21.389 6.427 12.838 1.00 96.75 216 LYS A CA 1
ATOM 1737 C C . LYS A 1 216 ? -20.473 5.207 12.995 1.00 96.75 216 LYS A C 1
ATOM 1739 O O . LYS A 1 216 ? -19.913 4.737 12.006 1.00 96.75 216 LYS A O 1
ATOM 1744 N N . PRO A 1 217 ? -20.312 4.674 14.221 1.00 97.75 217 PRO A N 1
ATOM 1745 C CA . PRO A 1 217 ? -19.595 3.421 14.420 1.00 97.75 217 PRO A CA 1
ATOM 1746 C C . PRO A 1 217 ? -20.359 2.273 13.756 1.00 97.75 217 PRO A C 1
ATOM 1748 O O . PRO A 1 217 ? -21.567 2.129 13.961 1.00 97.75 217 PRO A O 1
ATOM 1751 N N . TYR A 1 218 ? -19.653 1.461 12.976 1.00 97.94 218 TYR A N 1
ATOM 1752 C CA . TYR A 1 218 ? -20.216 0.302 12.296 1.00 97.94 218 TYR A CA 1
ATOM 1753 C C . TYR A 1 218 ? -19.785 -0.995 12.975 1.00 97.94 218 TYR A C 1
ATOM 1755 O O . TYR A 1 218 ? -18.618 -1.385 12.913 1.00 97.94 218 TYR A O 1
ATOM 1763 N N . PHE A 1 219 ? -20.736 -1.661 13.630 1.00 98.06 219 PHE A N 1
ATOM 1764 C CA . PHE A 1 219 ? -20.485 -2.920 14.320 1.00 98.06 219 PHE A CA 1
ATOM 1765 C C . PHE A 1 219 ? -20.724 -4.101 13.378 1.00 98.06 219 PHE A C 1
ATOM 1767 O O . PHE A 1 219 ? -21.842 -4.311 12.908 1.00 98.06 219 PHE A O 1
ATOM 1774 N N . LEU A 1 220 ? -19.668 -4.869 13.119 1.00 97.00 220 LEU A N 1
ATOM 1775 C CA . LEU A 1 220 ? -19.704 -6.076 12.298 1.00 97.00 220 LEU A CA 1
ATOM 1776 C C . LEU A 1 220 ? -20.593 -7.145 12.940 1.00 97.00 220 LEU A C 1
ATOM 1778 O O . LEU A 1 220 ? -20.555 -7.353 14.155 1.00 97.00 220 LEU A O 1
ATOM 1782 N N . LYS A 1 221 ? -21.387 -7.841 12.120 1.00 93.19 221 LYS A N 1
ATOM 1783 C CA . LYS A 1 221 ? -22.427 -8.763 12.616 1.00 93.19 221 LYS A CA 1
ATOM 1784 C C . LYS A 1 221 ? -21.866 -10.077 13.152 1.00 93.19 221 LYS A C 1
ATOM 1786 O O . LYS A 1 221 ? -22.434 -10.663 14.072 1.00 93.19 221 LYS A O 1
ATOM 1791 N N . HIS A 1 222 ? -20.770 -10.549 12.564 1.00 90.06 222 HIS A N 1
ATOM 1792 C CA . HIS A 1 222 ? -20.237 -11.893 12.788 1.00 90.06 222 HIS A CA 1
ATOM 1793 C C . HIS A 1 222 ? -18.735 -11.858 13.086 1.00 90.06 222 HIS A C 1
ATOM 1795 O O . HIS A 1 222 ? -17.926 -12.361 12.312 1.00 90.06 222 HIS A O 1
ATOM 1801 N N . THR A 1 223 ? -18.350 -11.253 14.211 1.00 90.88 223 THR A N 1
ATOM 1802 C CA . THR A 1 223 ? -16.941 -11.167 14.626 1.00 90.88 223 THR A CA 1
ATOM 1803 C C . THR A 1 223 ? -16.694 -11.742 16.006 1.00 90.88 223 THR A C 1
ATOM 1805 O O . THR A 1 223 ? -17.537 -11.660 16.898 1.00 90.88 223 THR A O 1
ATOM 1808 N N . ASN A 1 224 ? -15.486 -12.267 16.193 1.00 91.69 224 ASN A N 1
ATOM 1809 C CA . ASN A 1 224 ? -14.956 -12.654 17.489 1.00 91.69 224 ASN A CA 1
ATOM 1810 C C . ASN A 1 224 ? -13.629 -11.907 17.727 1.00 91.69 224 ASN A C 1
ATOM 1812 O O . ASN A 1 224 ? -12.698 -12.091 16.937 1.00 91.69 224 ASN A O 1
ATOM 1816 N N . PRO A 1 225 ? -13.521 -11.073 18.776 1.00 95.25 225 PRO A N 1
ATOM 1817 C CA . PRO A 1 225 ? -14.521 -10.821 19.817 1.00 95.25 225 PRO A CA 1
ATOM 1818 C C . PRO A 1 225 ? -15.685 -9.940 19.345 1.00 95.25 225 PRO A C 1
ATOM 1820 O O . PRO A 1 225 ? -15.596 -9.218 18.346 1.00 95.25 225 PRO A O 1
ATOM 1823 N N . LYS A 1 226 ? -16.793 -10.013 20.087 1.00 96.25 226 LYS A N 1
ATOM 1824 C CA . LYS A 1 226 ? -17.925 -9.098 19.932 1.00 96.25 226 LYS A CA 1
ATOM 1825 C C . LYS A 1 226 ? -17.532 -7.723 20.476 1.00 96.25 226 LYS A C 1
ATOM 1827 O O . LYS A 1 226 ? -16.865 -7.634 21.505 1.00 96.25 226 LYS A O 1
ATOM 1832 N N . VAL A 1 227 ? -17.952 -6.669 19.784 1.00 97.56 227 VAL A N 1
ATOM 1833 C CA . VAL A 1 227 ? -17.713 -5.276 20.172 1.00 97.56 227 VAL A CA 1
ATOM 1834 C C . VAL A 1 227 ? -19.038 -4.533 20.152 1.00 97.56 227 VAL A C 1
ATOM 1836 O O . VAL A 1 227 ? -19.812 -4.672 19.206 1.00 97.56 227 VAL A O 1
ATOM 1839 N N . GLU A 1 228 ? -19.286 -3.756 21.197 1.00 97.56 228 GLU A N 1
ATOM 1840 C CA . GLU A 1 228 ? -20.505 -2.983 21.416 1.00 97.56 228 GLU A CA 1
ATOM 1841 C C . GLU A 1 228 ? -20.165 -1.505 21.664 1.00 97.56 228 GLU A C 1
ATOM 1843 O O . GLU A 1 228 ? -18.998 -1.099 21.718 1.00 97.56 228 GLU A O 1
ATOM 1848 N N . LYS A 1 229 ? -21.189 -0.655 21.774 1.00 97.94 229 LYS A N 1
ATOM 1849 C CA . LYS A 1 229 ? -21.018 0.802 21.875 1.00 97.94 229 LYS A CA 1
ATOM 1850 C C . LYS A 1 229 ? -20.257 1.209 23.134 1.00 97.94 229 LYS A C 1
ATOM 1852 O O . LYS A 1 229 ? -19.470 2.151 23.105 1.00 97.94 229 LYS A O 1
ATOM 1857 N N . GLU A 1 230 ? -20.461 0.471 24.211 1.00 97.75 230 GLU A N 1
ATOM 1858 C CA . GLU A 1 230 ? -19.874 0.659 25.533 1.00 97.75 230 GLU A CA 1
ATOM 1859 C C . GLU A 1 230 ? -18.361 0.400 25.520 1.00 97.75 230 GLU A C 1
ATOM 1861 O O . GLU A 1 230 ? -17.640 0.870 26.398 1.00 97.75 230 GLU A O 1
ATOM 1866 N N . ASN A 1 231 ? -17.858 -0.309 24.503 1.00 98.31 231 ASN A N 1
ATOM 1867 C CA . ASN A 1 231 ? -16.432 -0.558 24.332 1.00 98.31 231 ASN A CA 1
ATOM 1868 C C . ASN A 1 231 ? -15.671 0.622 23.718 1.00 98.31 231 ASN A C 1
ATOM 1870 O O . ASN A 1 231 ? -14.438 0.612 23.738 1.00 98.31 231 ASN A O 1
ATOM 1874 N N . ILE A 1 232 ? -16.361 1.614 23.142 1.00 98.56 232 ILE A N 1
ATOM 1875 C CA . ILE A 1 232 ? -15.720 2.740 22.455 1.00 98.56 232 ILE A CA 1
ATOM 1876 C C . ILE A 1 232 ? -15.053 3.672 23.473 1.00 98.56 232 ILE A C 1
ATOM 1878 O O . ILE A 1 232 ? -15.714 4.355 24.257 1.00 98.56 232 ILE A O 1
ATOM 1882 N N . LEU A 1 233 ? -13.725 3.764 23.393 1.00 98.12 233 LEU A N 1
ATOM 1883 C CA . LEU A 1 233 ? -12.916 4.680 24.197 1.00 98.12 233 LEU A CA 1
ATOM 1884 C C . LEU A 1 233 ? -12.879 6.091 23.612 1.00 98.12 233 LEU A C 1
ATOM 1886 O O . LEU A 1 233 ? -12.738 7.063 24.351 1.00 98.12 233 LEU A O 1
ATOM 1890 N N . GLY A 1 234 ? -12.972 6.206 22.290 1.00 98.06 234 GLY A N 1
ATOM 1891 C CA . GLY A 1 234 ? -12.846 7.473 21.590 1.00 98.06 234 GLY A CA 1
ATOM 1892 C C . GLY A 1 234 ? -12.602 7.285 20.103 1.00 98.06 234 GLY A C 1
ATOM 1893 O O . GLY A 1 234 ? -12.794 6.196 19.565 1.00 98.06 234 GLY A O 1
ATOM 1894 N N . LYS A 1 235 ? -12.161 8.346 19.432 1.00 98.12 235 LYS A N 1
ATOM 1895 C CA . LYS A 1 235 ? -11.809 8.308 18.011 1.00 98.12 235 LYS A CA 1
ATOM 1896 C C . LYS A 1 235 ? -10.302 8.238 17.825 1.00 98.12 235 LYS A C 1
ATOM 1898 O O . LYS A 1 235 ? -9.588 9.014 18.449 1.00 98.12 235 LYS A O 1
ATOM 1903 N N . ILE A 1 236 ? -9.821 7.338 16.979 1.00 97.19 236 ILE A N 1
ATOM 1904 C CA . ILE A 1 236 ? -8.396 7.210 16.661 1.00 97.19 236 ILE A CA 1
ATOM 1905 C C . ILE A 1 236 ? -7.995 8.235 15.599 1.00 97.19 236 ILE A C 1
ATOM 1907 O O . ILE A 1 236 ? -8.769 8.505 14.676 1.00 97.19 236 ILE A O 1
ATOM 1911 N N . TYR A 1 237 ? -6.819 8.836 15.762 1.00 95.75 237 TYR A N 1
ATOM 1912 C CA . TYR A 1 237 ? -6.274 9.792 14.806 1.00 95.75 237 TYR A CA 1
ATOM 1913 C C . TYR A 1 237 ? -5.627 9.082 13.613 1.00 95.75 237 TYR A C 1
ATOM 1915 O O . TYR A 1 237 ? -4.928 8.089 13.786 1.00 95.75 237 TYR A O 1
ATOM 1923 N N . SER A 1 238 ? -5.819 9.646 12.424 1.00 92.94 238 SER A N 1
ATOM 1924 C CA . SER A 1 238 ? -5.004 9.395 11.234 1.00 92.94 238 SER A CA 1
ATOM 1925 C C . SER A 1 238 ? -4.705 10.727 10.546 1.00 92.94 238 SER A C 1
ATOM 1927 O O . SER A 1 238 ? -5.498 11.663 10.649 1.00 92.94 238 SER A O 1
ATOM 1929 N N . VAL A 1 239 ? -3.608 10.825 9.806 1.00 89.81 239 VAL A N 1
ATOM 1930 C CA . VAL A 1 239 ? -3.189 12.040 9.096 1.00 89.81 239 VAL A CA 1
ATOM 1931 C C . VAL A 1 239 ? -4.209 12.445 8.043 1.00 89.81 239 VAL A C 1
ATOM 1933 O O . VAL A 1 239 ? -4.560 13.615 7.945 1.00 89.81 239 VAL A O 1
ATOM 1936 N N . ILE A 1 240 ? -4.712 11.481 7.267 1.00 86.12 240 ILE A N 1
ATOM 1937 C CA . ILE A 1 240 ? -5.604 11.778 6.137 1.00 86.12 240 ILE A CA 1
ATOM 1938 C C . ILE A 1 240 ? -7.016 12.127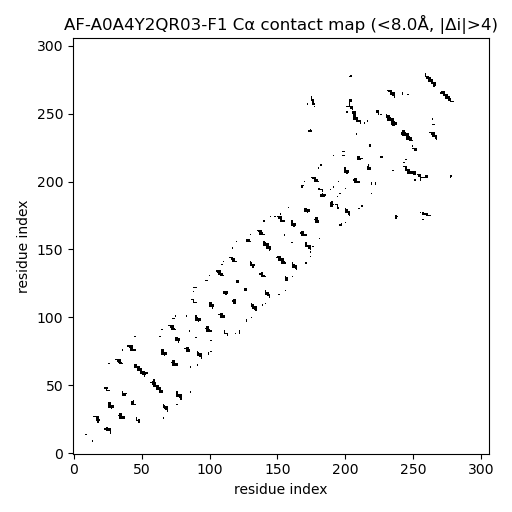 6.612 1.00 86.12 240 ILE A C 1
ATOM 1940 O O . ILE A 1 240 ? -7.638 13.045 6.086 1.00 86.12 240 ILE A O 1
ATOM 1944 N N . TYR A 1 241 ? -7.547 11.381 7.583 1.00 86.81 241 TYR A N 1
ATOM 1945 C CA . TYR A 1 241 ? -8.960 11.483 7.961 1.00 86.81 241 TYR A CA 1
ATOM 1946 C C . TYR A 1 241 ? -9.185 12.142 9.325 1.00 86.81 241 TYR A C 1
ATOM 1948 O O . TYR A 1 241 ? -10.328 12.271 9.765 1.00 86.81 241 TYR A O 1
ATOM 1956 N N . GLY A 1 242 ? -8.118 12.537 10.022 1.00 91.88 242 GLY A N 1
ATOM 1957 C CA . GLY A 1 242 ? -8.192 13.013 11.397 1.00 91.88 242 GLY A CA 1
ATOM 1958 C C . GLY A 1 242 ? -8.787 11.952 12.327 1.00 91.88 242 GLY A C 1
ATOM 1959 O O . GLY A 1 242 ? -8.519 10.756 12.196 1.00 91.88 242 GLY A O 1
ATOM 1960 N N . TYR A 1 243 ? -9.625 12.398 13.264 1.00 89.94 243 TYR A N 1
ATOM 1961 C CA . TYR A 1 243 ? -10.352 11.551 14.212 1.00 89.94 243 TYR A CA 1
ATOM 1962 C C . TYR A 1 243 ? -11.603 10.937 13.577 1.00 89.94 243 TYR A C 1
ATOM 1964 O O . TYR A 1 243 ? -12.723 11.407 13.809 1.00 89.94 243 TYR A O 1
ATOM 1972 N N . ASN A 1 244 ? -11.413 9.901 12.760 1.00 93.62 244 ASN A N 1
ATOM 1973 C CA . ASN A 1 244 ? -12.502 9.304 11.989 1.00 93.62 244 ASN A CA 1
ATOM 1974 C C . ASN A 1 244 ? -13.026 7.998 12.600 1.00 93.62 244 ASN A C 1
ATOM 1976 O O . ASN A 1 244 ? -14.198 7.935 12.974 1.00 93.62 244 ASN A O 1
ATOM 1980 N N . ASN A 1 245 ? -12.167 6.982 12.721 1.00 97.19 245 ASN A N 1
ATOM 1981 C CA . ASN A 1 245 ? -12.526 5.656 13.236 1.00 97.19 245 ASN A CA 1
ATOM 1982 C C . ASN A 1 245 ? -12.530 5.620 14.769 1.00 97.19 245 ASN A C 1
ATOM 1984 O O . ASN A 1 245 ? -12.051 6.550 15.417 1.00 97.19 245 ASN A O 1
ATOM 1988 N N . TYR A 1 246 ? -13.053 4.546 15.361 1.00 98.31 246 TYR A N 1
ATOM 1989 C CA . TYR A 1 246 ? -13.264 4.447 16.805 1.00 98.31 246 TYR A CA 1
ATOM 1990 C C . TYR A 1 246 ? -12.311 3.436 17.449 1.00 98.31 246 TYR A C 1
ATOM 1992 O O . TYR A 1 246 ? -12.289 2.266 17.076 1.00 98.31 246 TYR A O 1
ATOM 2000 N N . LEU A 1 247 ? -11.547 3.885 18.444 1.00 98.38 247 LEU A N 1
ATOM 2001 C CA . LEU A 1 247 ? -10.723 3.022 19.289 1.00 98.38 247 LEU A CA 1
ATOM 2002 C C . LEU A 1 247 ? -11.600 2.355 20.351 1.00 98.38 247 LEU A C 1
ATOM 2004 O O . LEU A 1 247 ? -12.452 3.011 20.957 1.00 98.38 247 LEU A O 1
ATOM 2008 N N . THR A 1 248 ? -11.337 1.082 20.637 1.00 98.56 248 THR A N 1
ATOM 2009 C CA . THR A 1 248 ? -12.040 0.331 21.683 1.00 98.56 248 THR A CA 1
ATOM 2010 C C . THR A 1 248 ? -11.109 -0.142 22.795 1.00 98.56 248 THR A C 1
ATOM 2012 O O . THR A 1 248 ? -9.886 -0.092 22.669 1.00 98.56 248 THR A O 1
ATOM 2015 N N . ASN A 1 249 ? -11.685 -0.617 23.900 1.00 97.81 249 ASN A N 1
ATOM 2016 C CA . ASN A 1 249 ? -10.961 -1.320 24.963 1.00 97.81 249 ASN A CA 1
ATOM 2017 C C . ASN A 1 249 ? -10.866 -2.842 24.745 1.00 97.81 249 ASN A C 1
ATOM 2019 O O . ASN A 1 249 ? -10.373 -3.550 25.623 1.00 97.81 249 ASN A O 1
ATOM 2023 N N . VAL A 1 250 ? -11.318 -3.348 23.595 1.00 98.25 250 VAL A N 1
ATOM 2024 C CA . VAL A 1 250 ? -11.346 -4.781 23.286 1.00 98.25 250 VAL A CA 1
ATOM 2025 C C . VAL A 1 250 ? -10.093 -5.158 22.504 1.00 98.25 250 VAL A C 1
ATOM 2027 O O . VAL A 1 250 ? -9.775 -4.538 21.490 1.00 98.25 250 VAL A O 1
ATOM 2030 N N . LYS A 1 251 ? -9.384 -6.192 22.964 1.00 97.25 251 LYS A N 1
ATOM 2031 C CA . LYS A 1 251 ? -8.241 -6.752 22.238 1.00 97.25 251 LYS A CA 1
ATOM 2032 C C . LYS A 1 251 ? -8.698 -7.748 21.183 1.00 97.25 251 LYS A C 1
ATOM 2034 O O . LYS A 1 251 ? -9.564 -8.577 21.445 1.00 97.25 251 LYS A O 1
ATOM 2039 N N . ALA A 1 252 ? -8.074 -7.696 20.018 1.00 97.19 252 ALA A N 1
ATOM 2040 C CA . ALA A 1 252 ? -8.256 -8.690 18.980 1.00 97.19 252 ALA A CA 1
ATOM 2041 C C . ALA A 1 252 ? -7.625 -10.036 19.361 1.00 97.19 252 ALA A C 1
ATOM 2043 O O . ALA A 1 252 ? -6.697 -10.113 20.167 1.00 97.19 252 ALA A O 1
ATOM 2044 N N . THR A 1 253 ? -8.125 -11.102 18.741 1.00 95.94 253 THR A N 1
ATOM 2045 C CA . THR A 1 253 ? -7.584 -12.465 18.869 1.00 95.94 253 THR A CA 1
ATOM 2046 C C . THR A 1 253 ? -6.293 -12.662 18.077 1.00 95.94 253 THR A C 1
ATOM 2048 O O . THR A 1 253 ? -5.495 -13.533 18.414 1.00 95.94 253 THR A O 1
ATOM 2051 N N . ARG A 1 254 ? -6.071 -11.846 17.040 1.00 95.00 254 ARG A N 1
ATOM 2052 C CA . ARG A 1 254 ? -4.849 -11.842 16.232 1.00 95.00 254 ARG A CA 1
ATOM 2053 C C . ARG A 1 254 ? -3.904 -10.722 16.645 1.00 95.00 254 ARG A C 1
ATOM 2055 O O . ARG A 1 254 ? -4.323 -9.705 17.197 1.00 95.00 254 ARG A O 1
ATOM 2062 N N . LYS A 1 255 ? -2.625 -10.919 16.336 1.00 95.50 255 LYS A N 1
ATOM 2063 C CA . LYS A 1 255 ? -1.581 -9.918 16.546 1.00 95.50 255 LYS A CA 1
ATOM 2064 C C . LYS A 1 255 ? -1.491 -8.975 15.345 1.00 95.50 255 LYS A C 1
ATOM 2066 O O . LYS A 1 255 ? -1.698 -9.395 14.206 1.00 95.50 255 LYS A O 1
ATOM 2071 N N . SER A 1 256 ? -1.178 -7.712 15.611 1.00 95.50 256 SER A N 1
ATOM 2072 C CA . SER A 1 256 ? -0.787 -6.747 14.593 1.00 95.50 256 SER A CA 1
ATOM 2073 C C . SER A 1 256 ? 0.535 -7.175 13.972 1.00 95.50 256 SER A C 1
ATOM 2075 O O . SER A 1 256 ? 1.414 -7.709 14.651 1.00 95.50 256 SER A O 1
ATOM 2077 N N . ARG A 1 257 ? 0.670 -6.927 12.671 1.00 95.62 257 ARG A N 1
ATOM 2078 C CA . ARG A 1 257 ? 1.933 -7.110 11.948 1.00 95.62 257 ARG A CA 1
ATOM 2079 C C . ARG A 1 257 ? 2.876 -5.915 12.082 1.00 95.62 257 ARG A C 1
ATOM 2081 O O . ARG A 1 257 ? 4.031 -6.013 11.679 1.00 95.62 257 ARG A O 1
ATOM 2088 N N . SER A 1 258 ? 2.389 -4.786 12.597 1.00 95.38 258 SER A N 1
ATOM 2089 C CA . SER A 1 258 ? 3.235 -3.629 12.869 1.00 95.38 258 SER A CA 1
ATOM 2090 C C . SER A 1 258 ? 3.974 -3.808 14.186 1.00 95.38 258 SER A C 1
ATOM 2092 O O . SER A 1 258 ? 3.446 -4.369 15.147 1.00 95.38 258 SER A O 1
ATOM 2094 N N . SER A 1 259 ? 5.172 -3.235 14.265 1.00 91.69 259 SER A N 1
ATOM 2095 C CA . SER A 1 259 ? 5.787 -2.961 15.556 1.00 91.69 259 SER A CA 1
ATOM 2096 C C . SER A 1 259 ? 4.930 -1.960 16.353 1.00 91.69 259 SER A C 1
ATOM 2098 O O . SER A 1 259 ? 4.267 -1.104 15.749 1.00 91.69 259 SER A O 1
ATOM 2100 N N . PRO A 1 260 ? 4.929 -2.043 17.696 1.00 90.81 260 PRO A N 1
ATOM 2101 C CA . PRO A 1 260 ? 4.195 -1.097 18.523 1.00 90.81 260 PRO A CA 1
ATOM 2102 C C . PRO A 1 260 ? 4.759 0.323 18.378 1.00 90.81 260 PRO A C 1
ATOM 2104 O O . PRO A 1 260 ? 5.962 0.534 18.542 1.00 90.81 260 PRO A O 1
ATOM 2107 N N . LYS A 1 261 ? 3.888 1.295 18.100 1.00 93.69 261 LYS A N 1
ATOM 2108 C CA . LYS A 1 261 ? 4.221 2.720 17.966 1.00 93.69 261 LYS A CA 1
ATOM 2109 C C . LYS A 1 261 ? 3.230 3.570 18.750 1.00 93.69 261 LYS A C 1
ATOM 2111 O O . LYS A 1 261 ? 2.069 3.201 18.906 1.00 93.69 261 LYS A O 1
ATOM 2116 N N . ASP A 1 262 ? 3.673 4.727 19.217 1.00 95.62 262 ASP A N 1
ATOM 2117 C CA . ASP A 1 262 ? 2.761 5.680 19.838 1.00 95.62 262 ASP A CA 1
ATOM 2118 C C . ASP A 1 262 ? 1.740 6.209 18.818 1.00 95.62 262 ASP A C 1
ATOM 2120 O O . ASP A 1 262 ? 2.087 6.467 17.666 1.00 95.62 262 ASP A O 1
ATOM 2124 N N . TYR A 1 263 ? 0.503 6.433 19.260 1.00 96.19 263 TYR A N 1
ATOM 2125 C CA . TYR A 1 263 ? -0.539 7.057 18.443 1.00 96.19 263 TYR A CA 1
ATOM 2126 C C . TYR A 1 263 ? -1.512 7.877 19.289 1.00 96.19 263 TYR A C 1
ATOM 2128 O O . TYR A 1 263 ? -1.652 7.660 20.495 1.00 96.19 263 TYR A O 1
ATOM 2136 N N . ASP A 1 264 ? -2.194 8.823 18.651 1.00 97.06 264 ASP A N 1
ATOM 2137 C CA . ASP A 1 264 ? -3.146 9.713 19.313 1.00 97.06 264 ASP A CA 1
ATOM 2138 C C . ASP A 1 264 ? -4.588 9.212 19.157 1.00 97.06 264 ASP A C 1
ATOM 2140 O O . ASP A 1 264 ? -4.985 8.649 18.132 1.00 97.06 264 ASP A O 1
ATOM 2144 N N . TYR A 1 265 ? -5.410 9.462 20.174 1.00 97.75 265 TYR A N 1
ATOM 2145 C CA . TYR A 1 265 ? -6.859 9.304 20.086 1.00 97.75 265 TYR A CA 1
ATOM 2146 C C . TYR A 1 265 ? -7.572 10.397 20.891 1.00 97.75 265 TYR A C 1
ATOM 2148 O O . TYR A 1 265 ? -7.025 10.949 21.843 1.00 97.75 265 TYR A O 1
ATOM 2156 N N . LEU A 1 266 ? -8.801 10.722 20.503 1.00 98.06 266 LEU A N 1
ATOM 2157 C CA . LEU A 1 266 ? -9.671 11.677 21.183 1.00 98.06 266 LEU A CA 1
ATOM 2158 C C . LEU A 1 266 ? -10.698 10.907 22.024 1.00 98.06 266 LEU A C 1
ATOM 2160 O O . LEU A 1 266 ? -11.590 10.290 21.431 1.00 98.06 266 LEU A O 1
ATOM 2164 N N . PRO A 1 267 ? -10.602 10.902 23.369 1.00 97.94 267 PRO A N 1
ATOM 2165 C CA . PRO A 1 267 ? -11.527 10.149 24.207 1.00 97.94 267 PRO A CA 1
ATOM 2166 C C . PRO A 1 267 ? -12.980 10.619 24.065 1.00 97.94 267 PRO A C 1
ATOM 2168 O O . PRO A 1 267 ? -13.256 11.798 23.833 1.00 97.94 267 PRO A O 1
ATOM 2171 N N . THR A 1 268 ? -13.927 9.701 24.248 1.00 96.81 268 THR A N 1
ATOM 2172 C CA . THR A 1 268 ? -15.363 9.998 24.167 1.00 96.81 268 THR A CA 1
ATOM 2173 C C . THR A 1 268 ? -15.747 11.126 25.134 1.00 96.81 268 THR A C 1
ATOM 2175 O O . THR A 1 268 ? -15.487 11.052 26.334 1.00 96.81 268 THR A O 1
ATOM 2178 N N . GLY A 1 269 ? -16.374 12.183 24.607 1.00 95.50 269 GLY A N 1
ATOM 2179 C CA . GLY A 1 269 ? -16.818 13.341 25.394 1.00 95.50 269 GLY A CA 1
ATOM 2180 C C . GLY A 1 269 ? -15.701 14.297 25.831 1.00 95.50 269 GLY A C 1
ATOM 2181 O O . GLY A 1 269 ? -15.951 15.176 26.653 1.00 95.50 269 GLY A O 1
ATOM 2182 N N . LYS A 1 270 ? -14.477 14.140 25.315 1.00 96.94 270 LYS A N 1
ATOM 2183 C CA . LYS A 1 270 ? -13.351 15.047 25.572 1.00 96.94 270 LYS A CA 1
ATOM 2184 C C . LYS A 1 270 ? -13.030 15.884 24.335 1.00 96.94 270 LYS A C 1
ATOM 2186 O O . LYS A 1 270 ? -13.340 15.495 23.212 1.00 96.94 270 LYS A O 1
ATOM 2191 N N . VAL A 1 271 ? -12.409 17.040 24.567 1.00 95.38 271 VAL A N 1
ATOM 2192 C CA . VAL A 1 271 ? -11.902 17.943 23.516 1.00 95.38 271 VAL A CA 1
ATOM 2193 C C . VAL A 1 271 ? -10.393 17.807 23.315 1.00 95.38 271 VAL A C 1
ATOM 2195 O O . VAL A 1 271 ? -9.885 18.089 22.235 1.00 95.38 271 VAL A O 1
ATOM 2198 N N . GLU A 1 272 ? -9.682 17.335 24.339 1.00 96.69 272 GLU A N 1
ATOM 2199 C CA . GLU A 1 272 ? -8.238 17.127 24.298 1.00 96.69 272 GLU A CA 1
ATOM 2200 C C . GLU A 1 272 ? -7.898 15.699 23.883 1.00 96.69 272 GLU A C 1
ATOM 2202 O O . GLU A 1 272 ? -8.504 14.727 24.346 1.00 96.69 272 GLU A O 1
ATOM 2207 N N . LYS A 1 273 ? -6.890 15.579 23.019 1.00 96.62 273 LYS A N 1
ATOM 2208 C CA . LYS A 1 273 ? -6.350 14.293 22.588 1.00 96.62 273 LYS A CA 1
ATOM 2209 C C . LYS A 1 273 ? -5.463 13.673 23.662 1.00 96.62 273 LYS A C 1
ATOM 2211 O O . LYS A 1 273 ? -4.786 14.371 24.412 1.00 96.62 273 LYS A O 1
ATOM 2216 N N . VAL A 1 274 ? -5.418 12.348 23.680 1.00 97.06 274 VAL A N 1
ATOM 2217 C CA . VAL A 1 274 ? -4.552 11.559 24.554 1.00 97.06 274 VAL A CA 1
ATOM 2218 C C . VAL A 1 274 ? -3.605 10.733 23.698 1.00 97.06 274 VAL A C 1
ATOM 2220 O O . VAL A 1 274 ? -4.018 10.068 22.747 1.00 97.06 274 VAL A O 1
ATOM 2223 N N . LYS A 1 275 ? -2.329 10.748 24.081 1.00 96.69 275 LYS A N 1
ATOM 2224 C CA . LYS A 1 275 ? -1.300 9.916 23.469 1.00 96.69 275 LYS A CA 1
ATOM 2225 C C . LYS A 1 275 ? -1.316 8.527 24.096 1.00 96.69 275 LYS A C 1
ATOM 2227 O O . LYS A 1 275 ? -1.163 8.382 25.311 1.00 96.69 275 LYS A O 1
ATOM 2232 N N . ARG A 1 276 ? -1.480 7.499 23.273 1.00 95.12 276 ARG A N 1
ATOM 2233 C CA . ARG A 1 276 ? -1.427 6.099 23.676 1.00 95.12 276 ARG A CA 1
ATOM 2234 C C . ARG A 1 276 ? -0.046 5.530 23.384 1.00 95.12 276 ARG A C 1
ATOM 2236 O O . ARG A 1 276 ? 0.448 5.635 22.267 1.00 95.12 276 ARG A O 1
ATOM 2243 N N . ARG A 1 277 ? 0.557 4.928 24.410 1.00 93.69 277 ARG A N 1
ATOM 2244 C CA . ARG A 1 277 ? 1.855 4.257 24.323 1.00 93.69 277 ARG A CA 1
ATOM 2245 C C . ARG A 1 277 ? 1.648 2.756 24.461 1.00 93.69 277 ARG A C 1
ATOM 2247 O O . ARG A 1 277 ? 1.227 2.320 25.538 1.00 93.69 277 ARG A O 1
ATOM 2254 N N . PRO A 1 278 ? 1.906 1.964 23.414 1.00 89.50 278 PRO A N 1
ATOM 2255 C CA . PRO A 1 278 ? 1.858 0.520 23.526 1.00 89.50 278 PRO A CA 1
ATOM 2256 C C . PRO A 1 278 ? 2.783 0.011 24.627 1.00 89.50 278 PRO A C 1
ATOM 2258 O O . PRO A 1 278 ? 3.930 0.446 24.758 1.00 89.50 278 PRO A O 1
ATOM 2261 N N . ILE A 1 279 ? 2.302 -0.950 25.411 1.00 81.62 279 ILE A N 1
ATOM 2262 C CA . ILE A 1 279 ? 3.156 -1.650 26.366 1.00 81.62 279 ILE A CA 1
ATOM 2263 C C . ILE A 1 279 ? 4.101 -2.519 25.539 1.00 81.62 279 ILE A C 1
ATOM 2265 O O . ILE A 1 279 ? 3.673 -3.515 24.958 1.00 81.62 279 ILE A O 1
ATOM 2269 N N . SER A 1 280 ? 5.382 -2.150 25.461 1.00 67.00 280 SER A N 1
ATOM 2270 C CA . SER A 1 280 ? 6.378 -3.020 24.840 1.00 67.00 280 SER A CA 1
ATOM 2271 C C . SER A 1 280 ? 6.434 -4.317 25.652 1.00 67.00 280 SER A C 1
ATOM 2273 O O . SER A 1 280 ? 6.909 -4.296 26.791 1.00 67.00 280 SER A O 1
ATOM 2275 N N . GLU A 1 281 ? 5.975 -5.437 25.085 1.00 61.91 281 GLU A N 1
ATOM 2276 C CA . GLU A 1 281 ? 5.964 -6.752 25.755 1.00 61.91 281 GLU A CA 1
ATOM 2277 C C . GLU A 1 281 ? 7.382 -7.187 26.216 1.00 61.91 281 GLU A C 1
ATOM 2279 O O . GLU A 1 281 ? 7.520 -8.081 27.044 1.00 61.91 281 GLU A O 1
ATOM 2284 N N . ASN A 1 282 ? 8.446 -6.496 25.777 1.00 55.41 282 ASN A N 1
ATOM 2285 C CA . ASN A 1 282 ? 9.838 -6.906 25.964 1.00 55.41 282 ASN A CA 1
ATOM 2286 C C . ASN A 1 282 ? 10.670 -6.166 27.030 1.00 55.41 282 ASN A C 1
ATOM 2288 O O . ASN A 1 282 ? 11.809 -6.566 27.269 1.00 55.41 282 ASN A O 1
ATOM 2292 N N . ARG A 1 283 ? 10.156 -5.132 27.719 1.00 55.88 283 ARG A N 1
ATOM 2293 C CA . ARG A 1 283 ? 10.958 -4.498 28.795 1.00 55.88 283 ARG A CA 1
ATOM 2294 C C . ARG A 1 283 ? 11.184 -5.441 29.977 1.00 55.88 283 ARG A C 1
ATOM 2296 O O . ARG A 1 283 ? 12.287 -5.488 30.510 1.00 55.88 283 ARG A O 1
ATOM 2303 N N . ASN A 1 284 ? 10.184 -6.246 30.332 1.00 59.91 284 ASN A N 1
ATOM 2304 C CA . ASN A 1 284 ? 10.320 -7.186 31.443 1.00 59.91 284 ASN A CA 1
ATOM 2305 C C . ASN A 1 284 ? 11.207 -8.383 31.091 1.00 59.91 284 ASN A C 1
ATOM 2307 O O . ASN A 1 284 ? 11.955 -8.823 31.951 1.00 59.91 284 ASN A O 1
ATOM 2311 N N . SER A 1 285 ? 11.180 -8.872 29.847 1.00 62.81 285 SER A N 1
ATOM 2312 C CA . SER A 1 285 ? 12.026 -9.997 29.418 1.00 62.81 285 SER A CA 1
ATOM 2313 C C . SER A 1 285 ? 13.516 -9.651 29.483 1.00 62.81 285 SER A C 1
ATOM 2315 O O . SER A 1 285 ? 14.302 -10.405 30.048 1.00 62.81 285 SER A O 1
ATOM 2317 N N . PHE A 1 286 ? 13.906 -8.462 29.006 1.00 71.56 286 PHE A N 1
ATOM 2318 C CA . PHE A 1 286 ? 15.297 -8.013 29.092 1.00 71.56 286 PHE A CA 1
ATOM 2319 C C . PHE A 1 286 ? 15.743 -7.768 30.540 1.00 71.56 286 PHE A C 1
ATOM 2321 O O . PHE A 1 286 ? 16.835 -8.174 30.922 1.00 71.56 286 PHE A O 1
ATOM 2328 N N . ILE A 1 287 ? 14.891 -7.159 31.372 1.00 77.38 287 ILE A N 1
ATOM 2329 C CA . ILE A 1 287 ? 15.186 -6.966 32.800 1.00 77.38 287 ILE A CA 1
ATOM 2330 C C . ILE A 1 287 ? 15.330 -8.320 33.508 1.00 77.38 287 ILE A C 1
ATOM 2332 O O . ILE A 1 287 ? 16.285 -8.510 34.255 1.00 77.38 287 ILE A O 1
ATOM 2336 N N . TRP A 1 288 ? 14.448 -9.285 33.236 1.00 80.06 288 TRP A N 1
ATOM 2337 C CA . TRP A 1 288 ? 14.550 -10.640 33.783 1.00 80.06 288 TRP A CA 1
ATOM 2338 C C . TRP A 1 288 ? 15.803 -11.372 33.307 1.00 80.06 288 TRP A C 1
ATOM 2340 O O . TRP A 1 288 ? 16.477 -11.989 34.126 1.00 80.06 288 TRP A O 1
ATOM 2350 N N . LEU A 1 289 ? 16.160 -11.261 32.026 1.00 84.75 289 LEU A N 1
ATOM 2351 C CA . LEU A 1 289 ? 17.406 -11.811 31.494 1.00 84.75 289 LEU A CA 1
ATOM 2352 C C . LEU A 1 289 ? 18.622 -11.215 32.217 1.00 84.75 289 LEU A C 1
ATOM 2354 O O . LEU A 1 289 ? 19.505 -11.957 32.637 1.00 84.75 289 LEU A O 1
ATOM 2358 N N . MET A 1 290 ? 18.646 -9.896 32.423 1.00 91.00 290 MET A N 1
ATOM 2359 C CA . MET A 1 290 ? 19.724 -9.219 33.150 1.00 91.00 290 MET A CA 1
ATOM 2360 C C . MET A 1 290 ? 19.783 -9.637 34.624 1.00 91.00 290 MET A C 1
ATOM 2362 O O . MET A 1 290 ? 20.874 -9.850 35.147 1.00 91.00 290 MET A O 1
ATOM 2366 N N . ILE A 1 291 ? 18.634 -9.819 35.286 1.00 92.75 291 ILE A N 1
ATOM 2367 C CA . ILE A 1 291 ? 18.566 -10.341 36.661 1.00 92.75 291 ILE A CA 1
ATOM 2368 C C . ILE A 1 291 ? 19.120 -11.768 36.720 1.00 92.75 291 ILE A C 1
ATOM 2370 O O . ILE A 1 291 ? 19.947 -12.063 37.578 1.00 92.75 291 ILE A O 1
ATOM 2374 N N . VAL A 1 292 ? 18.717 -12.648 35.799 1.00 94.50 292 VAL A N 1
ATOM 2375 C CA . VAL A 1 292 ? 19.211 -14.033 35.741 1.00 94.50 292 VAL A CA 1
ATOM 2376 C C . VAL A 1 292 ? 20.723 -14.063 35.507 1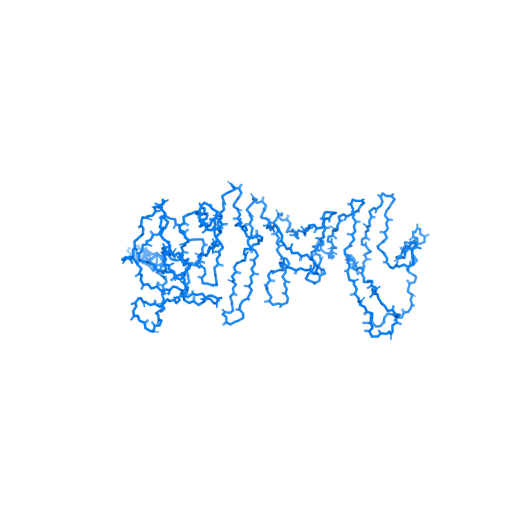.00 94.50 292 VAL A C 1
ATOM 2378 O O . VAL A 1 292 ? 21.436 -14.756 36.230 1.00 94.50 292 VAL A O 1
ATOM 2381 N N . LEU A 1 293 ? 21.235 -13.267 34.563 1.00 94.75 293 LEU A N 1
ATOM 2382 C CA . LEU A 1 293 ? 22.674 -13.158 34.302 1.00 94.75 293 LEU A CA 1
ATOM 2383 C C . LEU A 1 293 ? 23.449 -12.626 35.519 1.00 94.75 293 LEU A C 1
ATOM 2385 O O . LEU A 1 293 ? 24.544 -13.108 35.808 1.00 94.75 293 LEU A O 1
ATOM 2389 N N . PHE A 1 294 ? 22.878 -11.676 36.263 1.00 95.69 294 PHE A N 1
ATOM 2390 C CA . PHE A 1 294 ? 23.476 -11.149 37.489 1.00 95.69 294 PHE A CA 1
ATOM 2391 C C . PHE A 1 294 ? 23.519 -12.191 38.618 1.00 95.69 294 PHE A C 1
ATOM 2393 O O . PHE A 1 294 ? 24.536 -12.334 39.292 1.00 95.69 294 PHE A O 1
ATOM 2400 N N . VAL A 1 295 ? 22.448 -12.965 38.809 1.00 95.81 295 VAL A N 1
ATOM 2401 C CA . VAL A 1 295 ? 22.421 -14.042 39.813 1.00 95.81 295 VAL A CA 1
ATOM 2402 C C . VAL A 1 295 ? 23.438 -15.133 39.470 1.00 95.81 295 VAL A C 1
ATOM 2404 O O . VAL A 1 295 ? 24.182 -15.571 40.346 1.00 95.81 295 VAL A O 1
ATOM 2407 N N . ILE A 1 296 ? 23.528 -15.530 38.196 1.00 95.81 296 ILE A N 1
ATOM 2408 C CA . ILE A 1 296 ? 24.520 -16.510 37.732 1.00 95.81 296 ILE A CA 1
ATOM 2409 C C . ILE A 1 296 ? 25.942 -16.004 38.010 1.00 95.81 296 ILE A C 1
ATOM 2411 O O . ILE A 1 296 ? 26.757 -16.752 38.549 1.00 95.81 296 ILE A O 1
ATOM 2415 N N . SER A 1 297 ? 26.244 -14.734 37.716 1.00 94.38 297 SER A N 1
ATOM 2416 C CA . SER A 1 297 ? 27.583 -14.185 37.961 1.00 94.38 297 SER A CA 1
ATOM 2417 C C . SER A 1 297 ? 27.945 -14.145 39.451 1.00 94.38 297 SER A C 1
ATOM 2419 O O . SER A 1 297 ? 29.074 -14.487 39.802 1.00 94.38 297 SER A O 1
ATOM 2421 N N . MET A 1 298 ? 26.998 -13.826 40.343 1.00 95.12 298 MET A N 1
ATOM 2422 C CA . MET A 1 298 ? 27.231 -13.874 41.792 1.00 95.12 298 MET A CA 1
ATOM 2423 C C . MET A 1 298 ? 27.543 -15.289 42.290 1.00 95.12 298 MET A C 1
ATOM 2425 O O . MET A 1 298 ? 28.447 -15.457 43.110 1.00 95.12 298 MET A O 1
ATOM 2429 N N . VAL A 1 299 ? 26.846 -16.308 41.776 1.00 94.75 299 VAL A N 1
ATOM 2430 C CA . VAL A 1 299 ? 27.112 -17.714 42.124 1.00 94.75 299 VAL A CA 1
ATOM 2431 C C . VAL A 1 299 ? 28.514 -18.129 41.679 1.00 94.75 299 VAL A C 1
ATOM 2433 O O . VAL A 1 299 ? 29.242 -18.732 42.465 1.00 94.75 299 VAL A O 1
ATOM 2436 N N . PHE A 1 300 ? 28.936 -17.753 40.467 1.00 93.81 300 PHE A N 1
ATOM 2437 C CA . PHE A 1 300 ? 30.301 -18.013 40.002 1.00 93.81 300 PHE A CA 1
ATOM 2438 C C . PHE A 1 300 ? 31.353 -17.314 40.875 1.00 93.81 300 PHE A C 1
ATOM 2440 O O . PHE A 1 300 ? 32.329 -17.942 41.273 1.00 93.81 300 PHE A O 1
ATOM 2447 N N . ILE A 1 301 ? 31.148 -16.043 41.236 1.00 92.88 301 ILE A N 1
ATOM 2448 C CA . ILE A 1 301 ? 32.084 -15.306 42.103 1.00 92.88 301 ILE A CA 1
ATOM 2449 C C . ILE A 1 301 ? 32.216 -15.969 43.482 1.00 92.88 301 ILE A C 1
ATOM 2451 O O . ILE A 1 301 ? 33.315 -16.015 44.033 1.00 92.88 301 ILE A O 1
ATOM 2455 N N . LEU A 1 302 ? 31.117 -16.479 44.044 1.00 90.75 302 LEU A N 1
ATOM 2456 C CA . LEU A 1 302 ? 31.127 -17.186 45.326 1.00 90.75 302 LEU A CA 1
ATOM 2457 C C . LEU A 1 302 ? 31.806 -18.558 45.222 1.00 90.75 302 LEU A C 1
ATOM 2459 O O . LEU A 1 302 ? 32.594 -18.900 46.098 1.00 90.75 302 LEU A O 1
ATOM 2463 N N . ALA A 1 303 ? 31.559 -19.307 44.145 1.00 90.56 303 ALA A N 1
ATOM 2464 C CA . ALA A 1 303 ? 32.149 -20.628 43.928 1.00 90.56 303 ALA A CA 1
ATOM 2465 C C . ALA A 1 303 ? 33.677 -20.597 43.737 1.00 90.56 303 ALA A C 1
ATOM 2467 O O . ALA A 1 303 ? 34.342 -21.563 44.082 1.00 90.56 303 ALA A O 1
ATOM 2468 N N . PHE A 1 304 ? 34.237 -19.500 43.217 1.00 86.94 304 PHE A N 1
ATOM 2469 C CA . PHE A 1 304 ? 35.688 -19.332 43.042 1.00 86.94 304 PHE A CA 1
ATOM 2470 C C . PHE A 1 304 ? 36.399 -18.672 44.239 1.00 86.94 304 PHE A C 1
ATOM 2472 O O . PHE A 1 304 ? 37.619 -18.516 44.211 1.00 86.94 304 PHE A O 1
ATOM 2479 N N . LYS A 1 305 ? 35.661 -18.247 45.274 1.00 72.75 305 LYS A N 1
ATOM 2480 C CA . LYS A 1 305 ? 36.224 -17.673 46.512 1.00 72.75 305 LYS A CA 1
ATOM 2481 C C . LYS A 1 305 ? 36.282 -18.658 47.689 1.00 72.75 305 LYS A C 1
ATOM 2483 O O . LYS A 1 305 ? 36.813 -18.284 48.734 1.00 72.75 305 LYS A O 1
ATOM 2488 N N . LEU A 1 306 ? 35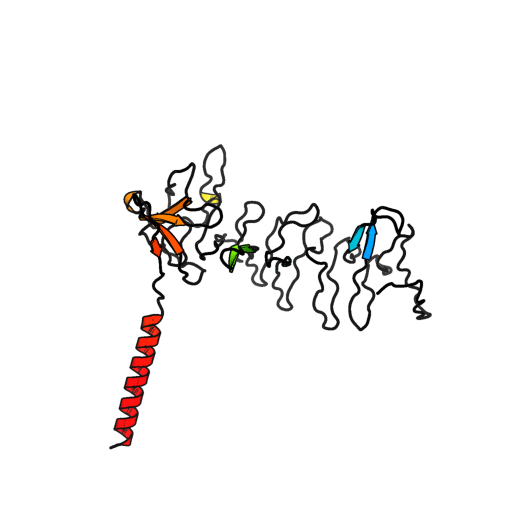.731 -19.860 47.525 1.00 62.22 306 LEU A N 1
ATOM 2489 C CA . LEU A 1 306 ? 35.781 -20.989 48.464 1.00 62.22 306 LEU A CA 1
ATOM 2490 C C . LEU A 1 306 ? 36.814 -22.012 47.987 1.00 62.22 306 LEU A C 1
ATOM 2492 O O . LEU A 1 306 ? 37.478 -22.597 48.867 1.00 62.22 306 LEU A O 1
#

Radius of gyration: 27.76 Å; Cα contacts (8 Å, |Δi|>4): 546; chains: 1; bounding box: 63×46×90 Å

Secondary structure (DSSP, 8-state):
----S------TT----SB-TTS-B---B-TTS-B--EEETTEEEPEEEEESS-TTSTT-EEEEE-EE-TTS-EE--B-TTS-B--BTTB-EE-TTS-EE--B-TTS-B---B-TTSPBP-EETTEE--S-EE-TTS-EE--EEEEGGGTEEEE--BTTB--B-TTS-B-PPB-TTS-B-----EETTEE-HHHH-TTSS-B-TTSEEEEPEETTEE---SS-SS---GGGEEEEEEETTTEEEEEEEEEEPSSPPSSPP--EEEEETT-SS-EEE----TTHHHHHHHHHHHHHHHHHHHHHT--

Organism: Araneus ventricosus (NCBI:txid182803)

Nearest PDB structures (foldseek):
  7m5o-assembly1_A  TM=1.085E-01  e=7.526E+00  Biggievirus Mos11

Sequence (306 aa):
LKVDNNPSVTDSKNKQSVYGPDGKRTYPQKSNGDEYYLQFEGEDVILETTQGGVVGTRDVKIVKRYAKDASDNEFYPKDARGNPKYIESTYAIDSGGKPIFPETKDGDQFYLIGGDGSSIIEWADHSLNEYAKKKSGDEIYPTRYFEILESYKEVIVDFKYAKLSNNQPYYPLDEFGNEYTLNIYRNSQIAEPLSYPNGYPITNDNFIIVPNVDKKPYFLKHTNPKVEKENILGKIYSVIYGYNNYLTNVKATRKSRSSPKDYDYLPTGKVEKVKRRPISENRNSFIWLMIVLFVISMVFILAFKL